Protein AF-A0A955B9B5-F1 (afdb_monomer_lite)

Structure (mmCIF, N/CA/C/O backbone):
data_AF-A0A955B9B5-F1
#
_entry.id   AF-A0A955B9B5-F1
#
loop_
_atom_site.group_PDB
_atom_site.id
_atom_site.type_symbol
_atom_site.label_atom_id
_atom_site.label_alt_id
_atom_site.label_comp_id
_atom_site.label_asym_id
_atom_site.label_entity_id
_atom_site.label_seq_id
_atom_site.pdbx_PDB_ins_code
_atom_site.Cartn_x
_atom_site.Cartn_y
_atom_site.Cartn_z
_atom_site.occupancy
_atom_site.B_iso_or_equiv
_atom_site.auth_seq_id
_atom_site.auth_comp_id
_atom_site.auth_asym_id
_atom_site.auth_atom_id
_atom_site.pdbx_PDB_model_num
ATOM 1 N N . MET A 1 1 ? 15.395 2.737 -6.090 1.00 55.09 1 MET A N 1
ATOM 2 C CA . MET A 1 1 ? 16.551 2.372 -6.943 1.00 55.09 1 MET A CA 1
ATOM 3 C C . MET A 1 1 ? 17.682 3.346 -6.637 1.00 55.09 1 MET A C 1
ATOM 5 O O . MET A 1 1 ? 17.457 4.542 -6.752 1.00 55.09 1 MET A O 1
ATOM 9 N N . ASN A 1 2 ? 18.840 2.880 -6.156 1.00 65.75 2 ASN A N 1
ATOM 10 C CA . ASN A 1 2 ? 19.932 3.778 -5.744 1.00 65.75 2 ASN A CA 1
ATOM 11 C C . ASN A 1 2 ? 20.445 4.606 -6.931 1.00 65.75 2 ASN A C 1
ATOM 13 O O . ASN A 1 2 ? 20.596 4.067 -8.027 1.00 65.75 2 ASN A O 1
ATOM 17 N N . ARG A 1 3 ? 20.770 5.885 -6.692 1.00 65.38 3 ARG A N 1
ATOM 18 C CA . ARG A 1 3 ? 21.302 6.828 -7.698 1.00 65.38 3 ARG A CA 1
ATOM 19 C C . ARG A 1 3 ? 22.470 6.240 -8.505 1.00 65.38 3 ARG A C 1
ATOM 21 O O . ARG A 1 3 ? 22.493 6.372 -9.720 1.00 65.38 3 ARG A O 1
ATOM 28 N N . ALA A 1 4 ? 23.363 5.492 -7.853 1.00 71.88 4 ALA A N 1
ATOM 29 C CA . ALA A 1 4 ? 24.478 4.799 -8.503 1.00 71.88 4 ALA A CA 1
ATOM 30 C C . ALA A 1 4 ? 24.034 3.747 -9.539 1.00 71.88 4 ALA A C 1
ATOM 32 O O . ALA A 1 4 ? 24.612 3.664 -10.616 1.00 71.88 4 ALA A O 1
ATOM 33 N N . LYS A 1 5 ? 22.966 2.985 -9.262 1.00 70.12 5 LYS A N 1
ATOM 34 C CA . LYS A 1 5 ? 22.432 1.985 -10.205 1.00 70.12 5 LYS A CA 1
ATOM 35 C C . LYS A 1 5 ? 21.825 2.653 -11.442 1.00 70.12 5 LYS A C 1
ATOM 37 O O . LYS A 1 5 ? 21.996 2.157 -12.548 1.00 70.12 5 LYS A O 1
ATOM 42 N N . ALA A 1 6 ? 21.159 3.794 -11.258 1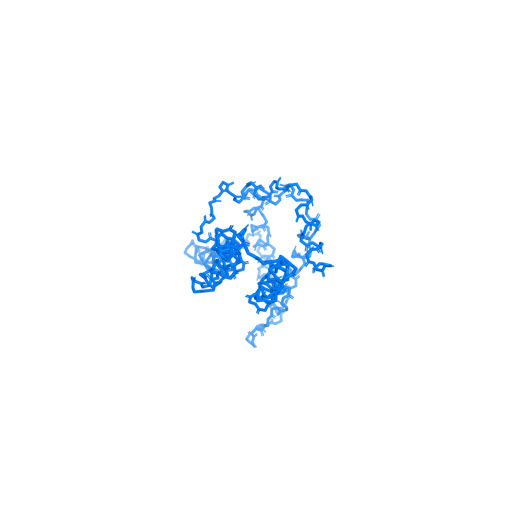.00 69.75 6 ALA A N 1
ATOM 43 C CA . ALA A 1 6 ? 20.607 4.571 -12.365 1.00 69.75 6 ALA A CA 1
ATOM 44 C C . ALA A 1 6 ? 21.713 5.146 -13.265 1.00 69.75 6 ALA A C 1
ATOM 46 O O . ALA A 1 6 ? 21.614 5.044 -14.482 1.00 69.75 6 ALA A O 1
ATOM 47 N N . VAL A 1 7 ? 22.794 5.673 -12.677 1.00 78.69 7 VAL A N 1
ATOM 48 C CA . VAL A 1 7 ? 23.957 6.174 -13.430 1.00 78.69 7 VAL A CA 1
ATOM 49 C C . VAL A 1 7 ? 24.624 5.059 -14.237 1.00 78.69 7 VAL A C 1
ATOM 51 O O . VAL A 1 7 ? 24.945 5.275 -15.401 1.00 78.69 7 VAL A O 1
ATOM 54 N N . VAL A 1 8 ? 24.773 3.857 -13.669 1.00 77.75 8 VAL A N 1
ATOM 55 C CA . VAL A 1 8 ? 25.342 2.711 -14.400 1.00 77.75 8 VAL A CA 1
ATOM 56 C C . VAL A 1 8 ? 24.464 2.304 -15.583 1.00 77.75 8 VAL A C 1
ATOM 58 O O . VAL A 1 8 ? 24.992 2.076 -16.665 1.00 77.75 8 VAL A O 1
ATOM 61 N N . LEU A 1 9 ? 23.137 2.258 -15.419 1.00 74.12 9 LEU A N 1
ATOM 62 C CA . LEU A 1 9 ? 22.229 1.940 -16.528 1.00 74.12 9 LEU A CA 1
ATOM 63 C C . LEU A 1 9 ? 22.278 3.009 -17.621 1.00 74.12 9 LEU A C 1
ATOM 65 O O . LEU A 1 9 ? 22.417 2.675 -18.792 1.00 74.12 9 LEU A O 1
ATOM 69 N N . ILE A 1 10 ? 22.222 4.288 -17.245 1.00 77.56 10 ILE A N 1
ATOM 70 C CA . ILE A 1 10 ? 22.317 5.398 -18.202 1.00 77.56 10 ILE A CA 1
ATOM 71 C C . ILE A 1 10 ? 23.650 5.337 -18.955 1.00 77.56 10 ILE A C 1
ATOM 73 O O . ILE A 1 10 ? 23.667 5.450 -20.179 1.00 77.56 10 ILE A O 1
ATOM 77 N N . GLY A 1 11 ? 24.758 5.100 -18.248 1.00 78.44 11 GLY A N 1
ATOM 78 C CA . GLY A 1 11 ? 26.076 4.905 -18.848 1.00 78.44 11 GLY A CA 1
ATOM 79 C C . GLY A 1 11 ? 26.102 3.735 -19.830 1.00 78.44 11 GLY A C 1
ATOM 80 O O . GLY A 1 11 ? 26.523 3.903 -20.966 1.00 78.44 11 GLY A O 1
ATOM 81 N N . LEU A 1 12 ? 25.584 2.572 -19.435 1.00 77.44 12 LEU A N 1
ATOM 82 C CA . LEU A 1 12 ? 25.590 1.360 -20.256 1.00 77.44 12 LEU A CA 1
ATOM 83 C C . LEU A 1 12 ? 24.725 1.483 -21.524 1.00 77.44 12 LEU A C 1
ATOM 85 O O . LEU A 1 12 ? 25.113 0.968 -22.569 1.00 77.44 12 LEU A O 1
ATOM 89 N N . PHE A 1 13 ? 23.591 2.189 -21.458 1.00 74.06 13 PHE A N 1
ATOM 90 C CA . PHE A 1 13 ? 22.732 2.442 -22.624 1.00 74.06 13 PHE A CA 1
ATOM 91 C C . PHE A 1 13 ? 23.240 3.578 -23.526 1.00 74.06 13 PHE A C 1
ATOM 93 O O . PHE A 1 13 ? 22.971 3.565 -24.726 1.00 74.06 13 PHE A O 1
ATOM 100 N N . SER A 1 14 ? 23.984 4.546 -22.982 1.00 75.69 14 SER A N 1
ATOM 101 C CA . SER A 1 14 ? 24.568 5.655 -23.757 1.00 75.69 14 SER A CA 1
ATOM 102 C C . SER A 1 14 ? 25.915 5.311 -24.396 1.00 75.69 14 SER A C 1
ATOM 104 O O . SER A 1 14 ? 26.249 5.872 -25.438 1.00 75.69 14 SER A O 1
ATOM 106 N N . LEU A 1 15 ? 26.651 4.348 -23.833 1.00 76.12 15 LEU A N 1
ATOM 107 C CA . LEU A 1 15 ? 27.917 3.825 -24.356 1.00 76.12 15 LEU A CA 1
ATOM 108 C C . LEU A 1 15 ? 27.848 3.384 -25.827 1.00 76.12 15 LEU A C 1
ATOM 110 O O . LEU A 1 15 ? 28.688 3.838 -26.604 1.00 76.12 15 LEU A O 1
ATOM 114 N N . PRO A 1 16 ? 26.862 2.572 -26.262 1.00 70.69 16 PRO A N 1
ATOM 115 C CA . PRO A 1 16 ? 26.751 2.198 -27.667 1.00 70.69 16 PRO A CA 1
ATOM 116 C C . PRO A 1 16 ? 26.412 3.397 -28.559 1.00 70.69 16 PRO A C 1
ATOM 118 O O . PRO A 1 16 ? 26.899 3.451 -29.681 1.00 70.69 16 PRO A O 1
ATOM 121 N N . LEU A 1 17 ? 25.656 4.389 -28.070 1.00 72.38 17 LEU A N 1
ATOM 122 C CA . LEU A 1 17 ? 25.356 5.614 -28.823 1.00 72.38 17 LEU A CA 1
ATOM 123 C C . LEU A 1 17 ? 26.615 6.472 -29.028 1.00 72.38 17 LEU A C 1
ATOM 125 O O . LEU A 1 17 ? 26.876 6.948 -30.130 1.00 72.38 17 LEU A O 1
ATOM 129 N N . ALA A 1 18 ? 27.418 6.631 -27.974 1.00 75.38 18 ALA A N 1
ATOM 130 C CA . ALA A 1 18 ? 28.688 7.348 -28.019 1.00 75.38 18 ALA A CA 1
ATOM 131 C C . ALA A 1 18 ? 29.715 6.623 -28.902 1.00 75.38 18 ALA A C 1
ATOM 133 O O . ALA A 1 18 ? 30.394 7.262 -29.704 1.00 75.38 18 ALA A O 1
ATOM 134 N N . ALA A 1 19 ? 29.777 5.290 -28.817 1.00 71.12 19 ALA A N 1
ATOM 135 C CA . ALA A 1 19 ? 30.604 4.466 -29.690 1.00 71.12 19 ALA A CA 1
ATOM 136 C C . ALA A 1 19 ? 30.172 4.592 -31.158 1.00 71.12 19 ALA A C 1
ATOM 138 O O . ALA A 1 19 ? 31.031 4.707 -32.023 1.00 71.12 19 ALA A O 1
ATOM 139 N N . PHE A 1 20 ? 28.867 4.649 -31.448 1.00 70.69 20 PHE A N 1
ATOM 140 C CA . PHE A 1 20 ? 28.361 4.850 -32.809 1.00 70.69 20 PHE A CA 1
ATOM 141 C C . PHE A 1 20 ? 28.632 6.261 -33.344 1.00 70.69 20 PHE A C 1
ATOM 143 O O . PHE A 1 20 ? 28.902 6.411 -34.529 1.00 70.69 20 PHE A O 1
ATOM 150 N N . LEU A 1 21 ? 28.598 7.295 -32.498 1.00 73.62 21 LEU A N 1
ATOM 151 C CA . LEU A 1 21 ? 28.936 8.668 -32.896 1.00 73.62 21 LEU A CA 1
ATOM 152 C C . LEU A 1 21 ? 30.441 8.836 -33.160 1.00 73.62 21 LEU A C 1
ATOM 154 O O . LEU A 1 21 ? 30.827 9.445 -34.158 1.00 73.62 21 LEU A O 1
ATOM 158 N N . ALA A 1 22 ? 31.289 8.258 -32.305 1.00 70.19 22 ALA A N 1
ATOM 159 C CA . ALA A 1 22 ? 32.744 8.301 -32.452 1.00 70.19 22 ALA A CA 1
ATOM 160 C C . ALA A 1 22 ? 33.237 7.417 -33.614 1.00 70.19 22 ALA A C 1
ATOM 162 O O . ALA A 1 22 ? 34.076 7.835 -34.407 1.00 70.19 22 ALA A O 1
ATOM 163 N N . ALA A 1 23 ? 32.675 6.215 -33.767 1.00 66.56 23 ALA A N 1
ATOM 164 C CA . ALA A 1 23 ? 32.962 5.346 -34.903 1.00 66.56 23 ALA A CA 1
ATOM 165 C C . ALA A 1 23 ? 32.334 5.887 -36.194 1.00 66.56 23 ALA A C 1
ATOM 167 O O . ALA A 1 23 ? 32.973 5.872 -37.232 1.00 66.56 23 ALA A O 1
ATOM 168 N N . GLY A 1 24 ? 31.122 6.438 -36.161 1.00 64.44 24 GLY A N 1
ATOM 169 C CA . GLY A 1 24 ? 30.475 7.012 -37.344 1.00 64.44 24 GLY A CA 1
ATOM 170 C C . GLY A 1 24 ? 31.271 8.164 -37.962 1.00 64.44 24 GLY A C 1
ATOM 171 O O . GLY A 1 24 ? 31.302 8.299 -39.179 1.00 64.44 24 GLY A O 1
ATOM 172 N N . THR A 1 25 ? 31.969 8.954 -37.141 1.00 63.34 25 THR A N 1
ATOM 173 C CA . THR A 1 25 ? 32.815 10.063 -37.609 1.00 63.34 25 THR A CA 1
ATOM 174 C C . THR A 1 25 ? 34.194 9.618 -38.098 1.00 63.34 25 THR A C 1
ATOM 176 O O . THR A 1 25 ? 34.702 10.198 -39.052 1.00 63.34 25 THR A O 1
ATOM 179 N N . TRP A 1 26 ? 34.791 8.581 -37.502 1.00 60.69 26 TRP A N 1
ATOM 180 C CA . TRP A 1 26 ? 36.137 8.113 -37.874 1.00 60.69 26 TRP A CA 1
ATOM 181 C C . TRP A 1 26 ? 36.123 7.010 -38.955 1.00 60.69 26 TRP A C 1
ATOM 183 O O . TRP A 1 26 ? 37.012 6.915 -39.794 1.00 60.69 26 TRP A O 1
ATOM 193 N N . MET A 1 27 ? 35.093 6.171 -38.977 1.00 55.72 27 MET A N 1
ATOM 194 C CA . MET A 1 27 ? 35.108 4.854 -39.630 1.00 55.72 27 MET A CA 1
ATOM 195 C C . MET A 1 27 ? 34.397 4.832 -40.988 1.00 55.72 27 MET A C 1
ATOM 197 O O . MET A 1 27 ? 34.592 3.895 -41.759 1.00 55.72 27 MET A O 1
ATOM 201 N N . LEU A 1 28 ? 33.649 5.895 -41.321 1.00 53.75 28 LEU A N 1
ATOM 202 C CA . LEU A 1 28 ? 33.129 6.161 -42.671 1.00 53.75 28 LEU A CA 1
ATOM 203 C C . LEU A 1 28 ? 34.248 6.368 -43.709 1.00 53.75 28 LEU A C 1
ATOM 205 O O . LEU A 1 28 ? 33.963 6.398 -44.903 1.00 53.75 28 LEU A O 1
ATOM 209 N N . TRP A 1 29 ? 35.502 6.497 -43.264 1.00 56.94 29 TRP A N 1
ATOM 210 C CA . TRP A 1 29 ? 36.629 6.782 -44.142 1.00 56.94 29 TRP A CA 1
ATOM 211 C C . TRP A 1 29 ? 37.400 5.538 -44.623 1.00 56.94 29 TRP A C 1
ATOM 213 O O . TRP A 1 29 ? 37.942 5.597 -45.720 1.00 56.94 29 TRP A O 1
ATOM 223 N N . GLU A 1 30 ? 37.452 4.405 -43.898 1.00 63.38 30 GLU A N 1
ATOM 224 C CA . GLU A 1 30 ? 38.489 3.395 -44.227 1.00 63.38 30 GLU A CA 1
ATOM 225 C C . GLU A 1 30 ? 38.137 1.899 -44.197 1.00 63.38 30 GLU A C 1
ATOM 227 O O . GLU A 1 30 ? 38.678 1.174 -45.024 1.00 63.38 30 GLU A O 1
ATOM 232 N N . ASN A 1 31 ? 37.286 1.364 -43.312 1.00 60.00 31 ASN A N 1
ATOM 233 C CA . ASN A 1 31 ? 37.231 -0.101 -43.145 1.00 60.00 31 ASN A CA 1
ATOM 234 C C . ASN A 1 31 ? 35.847 -0.618 -42.730 1.00 60.00 31 ASN A C 1
ATOM 236 O O . ASN A 1 31 ? 35.297 -0.195 -41.717 1.00 60.00 31 ASN A O 1
ATOM 240 N N . GLY A 1 32 ? 35.305 -1.581 -43.489 1.00 60.38 32 GLY A N 1
ATOM 241 C CA . GLY A 1 32 ? 33.968 -2.195 -43.371 1.00 60.38 32 GLY A CA 1
ATOM 242 C C . GLY A 1 32 ? 33.680 -3.011 -42.098 1.00 60.38 32 GLY A C 1
ATOM 243 O O . GLY A 1 32 ? 33.060 -4.067 -42.149 1.00 60.38 32 GLY A O 1
ATOM 244 N N . TRP A 1 33 ? 34.088 -2.521 -40.934 1.00 65.06 33 TRP A N 1
ATOM 245 C CA . TRP A 1 33 ? 33.886 -3.109 -39.604 1.00 65.06 33 TRP A CA 1
ATOM 246 C C . TRP A 1 33 ? 32.482 -2.860 -39.011 1.00 65.06 33 TRP A C 1
ATOM 248 O O . TRP A 1 33 ? 32.240 -3.105 -37.827 1.00 65.06 33 TRP A O 1
ATOM 258 N N . LEU A 1 34 ? 31.528 -2.425 -39.840 1.00 63.31 34 LEU A N 1
ATOM 259 C CA . LEU A 1 34 ? 30.110 -2.263 -39.490 1.00 63.31 34 LEU A CA 1
ATOM 260 C C . LEU A 1 34 ? 29.512 -3.527 -38.855 1.00 63.31 34 LEU A C 1
ATOM 262 O O . LEU A 1 34 ? 28.701 -3.427 -37.937 1.00 63.31 34 LEU A O 1
ATOM 266 N N . LEU A 1 35 ? 29.961 -4.711 -39.287 1.00 65.81 35 LEU A N 1
ATOM 267 C CA . LEU A 1 35 ? 29.519 -5.991 -38.732 1.00 65.81 35 LEU A CA 1
ATOM 268 C C . LEU A 1 35 ? 29.877 -6.159 -37.249 1.00 65.81 35 LEU A C 1
ATOM 270 O O . LEU A 1 35 ? 29.091 -6.741 -36.512 1.00 65.81 35 LEU A O 1
ATOM 274 N N . TRP A 1 36 ? 31.020 -5.644 -36.784 1.00 65.38 36 TRP A N 1
ATOM 275 C CA . TRP A 1 36 ? 31.430 -5.784 -35.381 1.00 65.38 36 TRP A CA 1
ATOM 276 C C . TRP A 1 36 ? 30.733 -4.756 -34.478 1.00 65.38 36 TRP A C 1
ATOM 278 O O . TRP A 1 36 ? 30.268 -5.099 -33.391 1.00 65.38 36 TRP A O 1
ATOM 288 N N . LEU A 1 37 ? 30.553 -3.520 -34.962 1.00 68.19 37 LEU A N 1
ATOM 289 C CA . LEU A 1 37 ? 29.754 -2.502 -34.265 1.00 68.19 37 LEU A CA 1
ATOM 290 C C . LEU A 1 37 ? 28.279 -2.898 -34.132 1.00 68.19 37 LEU A C 1
ATOM 292 O O . LEU A 1 37 ? 27.653 -2.584 -33.119 1.00 68.19 37 LEU A O 1
ATOM 296 N N . TRP A 1 38 ? 27.742 -3.632 -35.112 1.00 69.69 38 TRP A N 1
ATOM 297 C CA . TRP A 1 38 ? 26.382 -4.164 -35.049 1.00 69.69 38 TRP A CA 1
ATOM 298 C C . TRP A 1 38 ? 26.171 -5.098 -33.851 1.00 69.69 38 TRP A C 1
ATOM 300 O O . TRP A 1 38 ? 25.072 -5.135 -33.309 1.00 69.69 38 TRP A O 1
ATOM 310 N N . TRP A 1 39 ? 27.211 -5.803 -33.385 1.00 75.12 39 TRP A N 1
ATOM 311 C CA . TRP A 1 39 ? 27.139 -6.672 -32.203 1.00 75.12 39 TRP A CA 1
ATOM 312 C C . TRP A 1 39 ? 27.274 -5.927 -30.870 1.00 75.12 39 TRP A C 1
ATOM 314 O O . TRP A 1 39 ? 26.782 -6.414 -29.852 1.00 75.12 39 TRP A O 1
ATOM 324 N N . LEU A 1 40 ? 27.871 -4.732 -30.853 1.00 76.50 40 LEU A N 1
ATOM 325 C CA . LEU A 1 40 ? 28.039 -3.947 -29.626 1.00 76.50 40 LEU A CA 1
ATOM 326 C C . LEU A 1 40 ? 26.690 -3.462 -29.072 1.00 76.50 40 LEU A C 1
ATOM 328 O O . LEU A 1 40 ? 26.477 -3.449 -27.860 1.00 76.50 40 LEU A O 1
ATOM 332 N N . TYR A 1 41 ? 25.755 -3.119 -29.961 1.00 73.06 41 TYR A N 1
ATOM 333 C CA . TYR A 1 41 ? 24.412 -2.679 -29.587 1.00 73.06 41 TYR A CA 1
ATOM 334 C C . TYR A 1 41 ? 23.599 -3.765 -28.848 1.00 73.06 41 TYR A C 1
ATOM 336 O O . TYR A 1 41 ? 23.207 -3.513 -27.705 1.00 73.06 41 TYR A O 1
ATOM 344 N N . PRO A 1 42 ? 23.380 -4.977 -29.407 1.00 78.75 42 PRO A N 1
ATOM 345 C CA . PRO A 1 42 ? 22.695 -6.057 -28.705 1.00 78.75 42 PRO A CA 1
ATOM 346 C C . PRO A 1 42 ? 23.493 -6.562 -27.501 1.00 78.75 42 PRO A C 1
ATOM 348 O O . PRO A 1 42 ? 22.878 -6.975 -26.524 1.00 78.75 42 PRO A O 1
ATOM 351 N N . ALA A 1 43 ? 24.830 -6.484 -27.507 1.00 81.38 43 ALA A N 1
ATOM 352 C CA . ALA A 1 43 ? 25.634 -6.829 -26.336 1.00 81.38 43 ALA A CA 1
ATOM 353 C C . ALA A 1 43 ? 25.366 -5.872 -25.162 1.00 81.38 43 ALA A C 1
ATOM 355 O O . ALA A 1 43 ? 25.049 -6.333 -24.068 1.00 81.38 43 ALA A O 1
ATOM 356 N N . CYS A 1 44 ? 25.417 -4.552 -25.376 1.00 77.88 44 CYS A N 1
ATOM 357 C CA . CYS A 1 44 ? 25.101 -3.562 -24.340 1.00 77.88 44 CYS A CA 1
ATOM 358 C C . CYS A 1 44 ? 23.641 -3.653 -23.880 1.00 77.88 44 CYS A C 1
ATOM 360 O O . CYS A 1 44 ? 23.372 -3.574 -22.680 1.00 77.88 44 CYS A O 1
ATOM 362 N N . TRP A 1 45 ? 22.705 -3.868 -24.808 1.00 77.12 45 TRP A N 1
ATOM 363 C CA . TRP A 1 45 ? 21.294 -4.077 -24.482 1.00 77.12 45 TRP A CA 1
ATOM 364 C C . TRP A 1 45 ? 21.063 -5.351 -23.671 1.00 77.12 45 TRP A C 1
ATOM 366 O O . TRP A 1 45 ? 20.374 -5.304 -22.656 1.00 77.12 45 TRP A O 1
ATOM 376 N N . GLY A 1 46 ? 21.668 -6.469 -24.071 1.00 82.31 46 GLY A N 1
ATOM 377 C CA . GLY A 1 46 ? 21.580 -7.741 -23.358 1.00 82.31 46 GLY A CA 1
ATOM 378 C C . GLY A 1 46 ? 22.180 -7.648 -21.959 1.00 82.31 46 GLY A C 1
ATOM 379 O O . GLY A 1 46 ? 21.570 -8.094 -20.990 1.00 82.31 46 GLY A O 1
ATOM 380 N N . LEU A 1 47 ? 23.331 -6.986 -21.819 1.00 81.19 47 LEU A N 1
ATOM 381 C CA . LEU A 1 47 ? 23.970 -6.765 -20.522 1.00 81.19 47 LEU A CA 1
ATOM 382 C C . LEU A 1 47 ? 23.123 -5.847 -19.628 1.00 81.19 47 LEU A C 1
ATOM 384 O O . LEU A 1 47 ? 22.961 -6.125 -18.442 1.00 81.19 47 LEU A O 1
ATOM 388 N N . GLY A 1 48 ? 22.523 -4.798 -20.202 1.00 77.94 48 GLY A N 1
ATOM 389 C CA . GLY A 1 48 ? 21.572 -3.924 -19.516 1.00 77.94 48 GLY A CA 1
ATOM 390 C C . GLY A 1 48 ? 20.313 -4.664 -19.073 1.00 77.94 48 GLY A C 1
ATOM 391 O O . GLY A 1 48 ? 19.887 -4.507 -17.931 1.00 77.94 48 GLY A O 1
ATOM 392 N N . TYR A 1 49 ? 19.764 -5.526 -19.927 1.00 75.88 49 TYR A N 1
ATOM 393 C CA . TYR A 1 49 ? 18.617 -6.370 -19.609 1.00 75.88 49 TYR A CA 1
ATOM 394 C C . TYR A 1 49 ? 18.929 -7.332 -18.458 1.00 75.88 49 TYR A C 1
ATOM 396 O O . TYR A 1 49 ? 18.180 -7.385 -17.483 1.00 75.88 49 TYR A O 1
ATOM 404 N N . VAL A 1 50 ? 20.073 -8.025 -18.503 1.00 79.38 50 VAL A N 1
ATOM 405 C CA . VAL A 1 50 ? 20.521 -8.913 -17.418 1.00 79.38 50 VAL A CA 1
ATOM 406 C C . VAL A 1 50 ? 20.728 -8.129 -16.123 1.00 79.38 50 VAL A C 1
ATOM 408 O O . VAL A 1 50 ? 20.248 -8.558 -15.076 1.00 79.38 50 VAL A O 1
ATOM 411 N N . LEU A 1 51 ? 21.368 -6.956 -16.171 1.00 76.00 51 LEU A N 1
ATOM 412 C CA . LEU A 1 51 ? 21.530 -6.099 -14.994 1.00 76.00 51 LEU A CA 1
ATOM 413 C C . LEU A 1 51 ? 20.185 -5.650 -14.421 1.00 76.00 51 LEU A C 1
ATOM 415 O O . LEU A 1 51 ? 20.003 -5.693 -13.209 1.00 76.00 51 LEU A O 1
ATOM 419 N N . ILE A 1 52 ? 19.237 -5.239 -15.266 1.00 72.19 52 ILE A N 1
ATOM 420 C CA . ILE A 1 52 ? 17.885 -4.869 -14.837 1.00 72.19 52 ILE A CA 1
ATOM 421 C C . ILE A 1 52 ? 17.201 -6.074 -14.201 1.00 72.19 52 ILE A C 1
ATOM 423 O O . ILE A 1 52 ? 16.648 -5.937 -13.120 1.00 72.19 52 ILE A O 1
ATOM 427 N N . ARG A 1 53 ? 17.283 -7.263 -14.800 1.00 70.88 53 ARG A N 1
ATOM 428 C CA . ARG A 1 53 ? 16.709 -8.497 -14.246 1.00 70.88 53 ARG A CA 1
ATOM 429 C C . ARG A 1 53 ? 17.327 -8.862 -12.893 1.00 70.88 53 ARG A C 1
ATOM 431 O O . ARG A 1 53 ? 16.627 -9.358 -12.015 1.00 70.88 53 ARG A O 1
ATOM 438 N N . TRP A 1 54 ? 18.623 -8.606 -12.721 1.00 73.25 54 TRP A N 1
ATOM 439 C CA . TRP A 1 54 ? 19.375 -8.944 -11.512 1.00 73.25 54 TRP A CA 1
ATOM 440 C C . TRP A 1 54 ? 19.247 -7.887 -10.406 1.00 73.25 54 TRP A C 1
ATOM 442 O O . TRP A 1 54 ? 19.360 -8.201 -9.222 1.00 73.25 54 TRP A O 1
ATOM 452 N N . TRP A 1 55 ? 19.004 -6.629 -10.781 1.00 66.75 55 TRP A N 1
ATOM 453 C CA . TRP A 1 55 ? 18.817 -5.497 -9.869 1.00 66.75 55 TRP A CA 1
ATOM 454 C C . TRP A 1 55 ? 17.372 -5.119 -9.627 1.00 66.75 55 TRP A C 1
ATOM 456 O O . TRP A 1 55 ? 17.115 -4.351 -8.693 1.00 66.75 55 TRP A O 1
ATOM 466 N N . GLN A 1 56 ? 16.447 -5.629 -10.437 1.00 59.34 56 GLN A N 1
ATOM 467 C CA . GLN A 1 56 ? 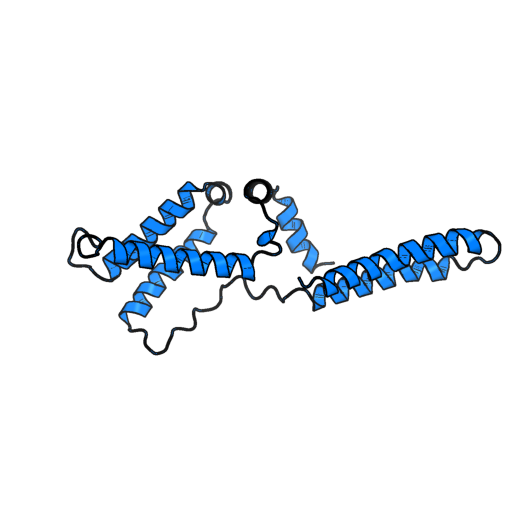15.057 -5.682 -10.056 1.00 59.34 56 GLN A CA 1
ATOM 468 C C . GLN A 1 56 ? 15.065 -6.359 -8.692 1.00 59.34 56 GLN A C 1
ATOM 470 O O . GLN A 1 56 ? 15.547 -7.495 -8.586 1.00 59.34 56 GLN A O 1
ATOM 475 N N . PRO A 1 57 ? 14.596 -5.683 -7.625 1.00 52.81 57 PRO A N 1
ATOM 476 C CA . PRO A 1 57 ? 14.183 -6.451 -6.474 1.00 52.81 57 PRO A CA 1
ATOM 477 C C . PRO A 1 57 ? 13.283 -7.517 -7.079 1.00 52.81 57 PRO A C 1
ATOM 479 O O . PRO A 1 57 ? 12.372 -7.162 -7.839 1.00 52.81 57 PRO A O 1
ATOM 482 N N . ARG A 1 58 ? 13.599 -8.807 -6.849 1.00 48.03 58 ARG A N 1
ATOM 483 C CA . ARG A 1 58 ? 12.616 -9.873 -7.067 1.00 48.03 58 ARG A CA 1
ATOM 484 C C . ARG A 1 58 ? 11.332 -9.237 -6.598 1.00 48.03 58 ARG A C 1
ATOM 486 O O . ARG A 1 58 ? 11.345 -8.715 -5.481 1.00 48.03 58 ARG A O 1
ATOM 493 N N . ALA A 1 59 ? 10.344 -9.112 -7.481 1.00 46.53 59 ALA A N 1
ATOM 494 C CA . ALA A 1 59 ? 9.030 -8.665 -7.085 1.00 46.53 59 ALA A CA 1
ATOM 495 C C . ALA A 1 59 ? 8.603 -9.718 -6.070 1.00 46.53 59 ALA A C 1
ATOM 497 O O . ALA A 1 59 ? 8.086 -10.770 -6.424 1.00 46.53 59 ALA A O 1
ATOM 498 N N . THR A 1 60 ? 9.039 -9.522 -4.830 1.00 42.91 60 THR A N 1
ATOM 499 C CA . THR A 1 60 ? 8.746 -10.324 -3.674 1.00 42.91 60 THR A CA 1
ATOM 500 C C . THR A 1 60 ? 7.287 -10.050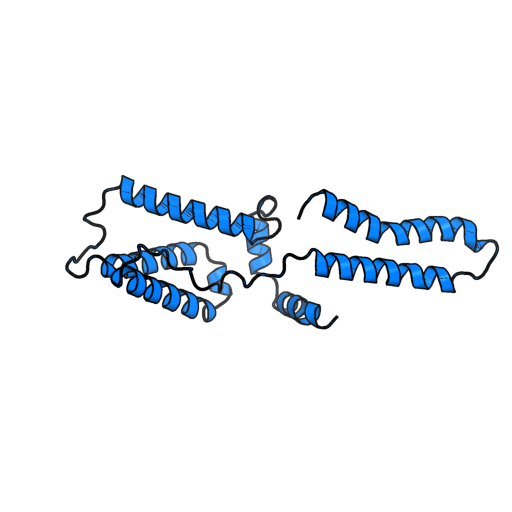 -3.569 1.00 42.91 60 THR A C 1
ATOM 502 O O . THR A 1 60 ? 6.930 -8.934 -3.187 1.00 42.91 60 THR A O 1
ATOM 505 N N . GLU A 1 61 ? 6.528 -10.989 -4.136 1.00 45.62 61 GLU A N 1
ATOM 506 C CA . GLU A 1 61 ? 5.130 -11.269 -3.885 1.00 45.62 61 GLU A CA 1
ATOM 507 C C . GLU A 1 61 ? 4.523 -10.097 -3.142 1.00 45.62 61 GLU A C 1
ATOM 509 O O . GLU A 1 61 ? 4.661 -10.047 -1.921 1.00 45.62 61 GLU A O 1
ATOM 514 N N . VAL A 1 62 ? 4.009 -9.103 -3.882 1.00 47.75 62 VAL A N 1
ATOM 515 C CA . VAL A 1 62 ? 3.326 -7.926 -3.323 1.00 47.75 62 VAL A CA 1
ATOM 516 C C . VAL A 1 62 ? 2.495 -8.421 -2.153 1.00 47.75 62 VAL A C 1
ATOM 518 O O . VAL A 1 62 ? 1.520 -9.118 -2.395 1.00 47.75 62 VAL A O 1
ATOM 521 N N . ALA A 1 63 ? 2.986 -8.170 -0.936 1.00 48.97 63 ALA A N 1
ATOM 522 C CA . ALA A 1 63 ? 2.773 -8.977 0.263 1.00 48.97 63 ALA A CA 1
ATOM 523 C C . ALA A 1 63 ? 1.533 -9.901 0.239 1.00 48.97 63 ALA A C 1
ATOM 525 O O . ALA A 1 63 ? 0.541 -9.639 0.905 1.00 48.97 63 ALA A O 1
ATOM 526 N N . THR A 1 64 ? 1.616 -11.031 -0.468 1.00 48.28 64 THR A N 1
ATOM 527 C CA . THR A 1 64 ? 0.847 -12.245 -0.139 1.00 48.28 64 THR A CA 1
ATOM 528 C C . THR A 1 64 ? 1.582 -13.055 0.923 1.00 48.28 64 THR A C 1
ATOM 530 O O . THR A 1 64 ? 1.246 -14.207 1.179 1.00 48.28 64 THR A O 1
ATOM 533 N N . GLY A 1 65 ? 2.610 -12.459 1.538 1.00 49.00 65 GLY A N 1
ATOM 534 C CA . GLY A 1 65 ? 3.321 -13.034 2.657 1.00 49.00 65 GLY A CA 1
ATOM 535 C C . GLY A 1 65 ? 2.333 -13.265 3.783 1.00 49.00 65 GLY A C 1
ATOM 536 O O . GLY A 1 65 ? 1.847 -12.310 4.383 1.00 49.00 65 GLY A O 1
ATOM 537 N N . THR A 1 66 ? 2.057 -14.540 4.046 1.00 53.75 66 THR A N 1
ATOM 538 C CA . THR A 1 66 ? 1.523 -15.040 5.311 1.00 53.75 66 THR A CA 1
ATOM 539 C C . THR A 1 66 ? 2.056 -14.156 6.431 1.00 53.75 66 THR A C 1
ATOM 541 O O . THR A 1 66 ? 3.273 -14.140 6.660 1.00 53.75 66 THR A O 1
ATOM 544 N N . VAL A 1 67 ? 1.181 -13.362 7.056 1.00 61.53 67 VAL A N 1
ATOM 545 C CA . VAL A 1 67 ? 1.558 -12.514 8.188 1.00 61.53 67 VAL A CA 1
ATOM 546 C C . VAL A 1 67 ? 2.253 -13.442 9.172 1.00 61.53 67 VAL A C 1
ATOM 548 O O . VAL A 1 67 ? 1.639 -14.391 9.654 1.00 61.53 67 VAL A O 1
ATOM 551 N N . LYS A 1 68 ? 3.559 -13.257 9.400 1.00 65.19 68 LYS A N 1
ATOM 552 C CA . LYS A 1 68 ? 4.270 -14.052 10.403 1.00 65.19 68 LYS A CA 1
ATOM 553 C C . LYS A 1 68 ? 3.686 -13.646 11.745 1.00 65.19 68 LYS A C 1
ATOM 555 O O . LYS A 1 68 ? 4.057 -12.602 12.274 1.00 65.19 68 LYS A O 1
ATOM 560 N N . LEU A 1 69 ? 2.726 -14.435 12.226 1.00 69.00 69 LEU A N 1
ATOM 561 C CA . LEU A 1 69 ? 2.011 -14.139 13.454 1.00 69.00 69 LEU A CA 1
ATOM 562 C C . LEU A 1 69 ? 3.027 -14.031 14.596 1.00 69.00 69 LEU A C 1
ATOM 564 O O . LEU A 1 69 ? 3.775 -14.984 14.838 1.00 69.00 69 LEU A O 1
ATOM 568 N N . PRO A 1 70 ? 3.085 -12.885 15.288 1.00 78.62 70 PRO A N 1
ATOM 569 C CA . PRO A 1 70 ? 3.890 -12.762 16.486 1.00 78.62 70 PRO A CA 1
ATOM 570 C C . PRO A 1 70 ? 3.464 -13.801 17.529 1.00 78.62 70 PRO A C 1
ATOM 572 O O . PRO A 1 70 ? 2.281 -14.097 17.681 1.00 78.62 70 PRO A O 1
ATOM 575 N N . MET A 1 71 ? 4.426 -14.335 18.284 1.00 75.12 71 MET A N 1
ATOM 576 C CA . MET A 1 71 ? 4.185 -15.421 19.248 1.00 75.12 71 MET A CA 1
ATOM 577 C C . MET A 1 71 ? 3.175 -15.051 20.355 1.00 75.12 71 MET A C 1
ATOM 579 O O . MET A 1 71 ? 2.572 -15.936 20.950 1.00 75.12 71 MET A O 1
ATOM 583 N N . TYR A 1 72 ? 2.967 -13.757 20.611 1.00 84.88 72 TYR A N 1
ATOM 584 C CA . TYR A 1 72 ? 2.045 -13.251 21.631 1.00 84.88 72 TYR A CA 1
ATOM 585 C C . TYR A 1 72 ? 0.575 -13.167 21.178 1.00 84.88 72 TYR A C 1
ATOM 587 O O . TYR A 1 72 ? -0.275 -12.794 21.982 1.00 84.88 72 TYR A O 1
ATOM 595 N N . TRP A 1 73 ? 0.256 -13.473 19.915 1.00 86.69 73 TRP A N 1
ATOM 596 C CA . TRP A 1 73 ? -1.124 -13.416 19.424 1.00 86.69 73 TRP A CA 1
ATOM 597 C C . TRP A 1 73 ? -1.973 -14.547 19.998 1.00 86.69 73 TRP A C 1
ATOM 599 O O . TRP A 1 73 ? -1.624 -15.728 19.925 1.00 86.69 73 TRP A O 1
ATOM 609 N N . THR A 1 74 ? -3.127 -14.170 20.533 1.00 89.81 74 THR A N 1
ATOM 610 C CA . THR A 1 74 ? -4.126 -15.090 21.068 1.00 89.81 74 THR A CA 1
ATOM 611 C C . THR A 1 74 ? -4.941 -15.737 19.947 1.00 89.81 74 THR A C 1
ATOM 613 O O . THR A 1 74 ? -4.931 -15.296 18.796 1.00 89.81 74 THR A O 1
ATOM 616 N N . GLU A 1 75 ? -5.718 -16.771 20.278 1.00 89.12 75 GLU A N 1
ATOM 617 C CA . GLU A 1 75 ? -6.644 -17.392 19.318 1.00 89.12 75 GLU A CA 1
ATOM 618 C C . GLU A 1 75 ? -7.688 -16.392 18.791 1.00 89.12 75 GLU A C 1
ATOM 620 O O . GLU A 1 75 ? -8.096 -16.444 17.632 1.00 89.12 75 GLU A O 1
ATOM 625 N N . ARG A 1 76 ? -8.063 -15.410 19.617 1.00 88.50 76 ARG A N 1
ATOM 626 C CA . ARG A 1 76 ? -8.973 -14.335 19.218 1.00 88.50 76 ARG A CA 1
ATOM 627 C C . ARG A 1 76 ? -8.378 -13.447 18.122 1.00 88.50 76 ARG A C 1
ATOM 629 O O . ARG A 1 76 ? -9.104 -13.045 17.211 1.00 88.50 76 ARG A O 1
ATOM 636 N N . ASP A 1 77 ? -7.073 -13.193 18.193 1.00 89.69 77 ASP A N 1
ATOM 637 C CA . ASP A 1 77 ? -6.333 -12.397 17.207 1.00 89.69 77 ASP A CA 1
ATOM 638 C C . ASP A 1 77 ? -6.176 -13.157 15.887 1.00 89.69 77 ASP A C 1
ATOM 640 O O . ASP A 1 77 ? -6.286 -12.568 14.814 1.00 89.69 77 ASP A O 1
ATOM 644 N N . ARG A 1 78 ? -6.025 -14.489 15.940 1.00 88.62 78 ARG A N 1
ATOM 645 C CA . ARG A 1 78 ? -6.050 -15.340 14.736 1.00 88.62 78 ARG A CA 1
ATOM 646 C C . ARG A 1 78 ? -7.392 -15.278 14.017 1.00 88.62 78 ARG A C 1
ATOM 648 O O . ARG A 1 78 ? -7.437 -15.194 12.794 1.00 88.62 78 ARG A O 1
ATOM 655 N N . GLN A 1 79 ? -8.490 -15.274 14.766 1.00 90.38 79 GLN A N 1
ATOM 656 C CA . GLN A 1 79 ? -9.824 -15.130 14.183 1.00 90.38 79 GLN A CA 1
ATOM 657 C C . GLN A 1 79 ? -10.031 -13.733 13.583 1.00 90.38 79 GLN A C 1
ATOM 659 O O . GLN A 1 79 ? -10.614 -13.611 12.508 1.00 90.38 79 GLN A O 1
ATOM 664 N N . ALA A 1 80 ? -9.505 -12.682 14.221 1.00 90.81 80 ALA A N 1
ATOM 665 C CA . ALA A 1 80 ? -9.516 -11.338 13.648 1.00 90.81 80 ALA A CA 1
ATOM 666 C C . ALA A 1 80 ? -8.680 -11.259 12.356 1.00 90.81 80 ALA A C 1
ATOM 668 O O . ALA A 1 80 ? -9.107 -10.638 11.383 1.00 90.81 80 ALA A O 1
ATOM 669 N N . LEU A 1 81 ? -7.536 -11.951 12.301 1.00 89.50 81 LEU A N 1
ATOM 670 C CA . LEU A 1 81 ? -6.728 -12.068 11.087 1.00 89.50 81 LEU A CA 1
ATOM 671 C C . LEU A 1 81 ? -7.503 -12.733 9.946 1.00 89.50 81 LEU A C 1
ATOM 673 O O . LEU A 1 81 ? -7.448 -12.251 8.818 1.00 89.50 81 LEU A O 1
ATOM 677 N N . ALA A 1 82 ? -8.285 -13.776 10.234 1.00 89.69 82 ALA A N 1
ATOM 678 C CA . ALA A 1 82 ? -9.115 -14.431 9.225 1.00 89.69 82 ALA A CA 1
ATOM 679 C C . ALA A 1 82 ? -10.144 -13.471 8.592 1.00 89.69 82 ALA A C 1
ATOM 681 O O . ALA A 1 82 ? -10.423 -13.570 7.396 1.00 89.69 82 ALA A O 1
ATOM 682 N N . ILE A 1 83 ? -10.668 -12.499 9.354 1.00 91.38 83 ILE A N 1
ATOM 683 C CA . ILE A 1 83 ? -11.548 -11.439 8.826 1.00 91.38 83 ILE A CA 1
ATOM 684 C C . ILE A 1 83 ? -10.783 -10.556 7.828 1.00 91.38 83 ILE A C 1
ATOM 686 O O . ILE A 1 83 ? -11.302 -10.243 6.755 1.00 91.38 83 ILE A O 1
ATOM 690 N N . ILE A 1 84 ? -9.545 -10.178 8.159 1.00 89.94 84 ILE A N 1
ATOM 691 C CA . ILE A 1 84 ? -8.682 -9.367 7.287 1.00 89.94 84 ILE A CA 1
ATOM 692 C C . ILE A 1 84 ? -8.357 -10.133 6.002 1.00 89.94 84 ILE A C 1
ATOM 694 O O . ILE A 1 84 ? -8.505 -9.591 4.908 1.00 89.94 84 ILE A O 1
ATOM 698 N N . GLU A 1 85 ? -7.962 -11.402 6.112 1.00 87.69 85 GLU A N 1
ATOM 699 C CA . GLU A 1 85 ? -7.656 -12.251 4.957 1.00 87.69 85 GLU A CA 1
ATOM 700 C C . GLU A 1 85 ? -8.873 -12.448 4.045 1.00 87.69 85 GLU A C 1
ATOM 702 O O . GLU A 1 85 ? -8.733 -12.470 2.819 1.00 87.69 85 GLU A O 1
ATOM 707 N N . ALA A 1 86 ? -10.074 -12.568 4.617 1.00 88.50 86 ALA A N 1
ATOM 708 C CA . ALA A 1 86 ? -11.308 -12.659 3.846 1.00 88.50 86 ALA A CA 1
ATOM 709 C C . ALA A 1 86 ? -11.567 -11.377 3.033 1.00 88.50 86 ALA A C 1
ATOM 711 O O . ALA A 1 86 ? -11.868 -11.463 1.840 1.00 88.50 86 ALA A O 1
ATOM 712 N N . GLU A 1 87 ? -11.383 -10.192 3.627 1.00 87.25 87 GLU A N 1
ATOM 713 C CA . GLU A 1 87 ? -11.503 -8.927 2.887 1.00 87.25 87 GLU A CA 1
ATOM 714 C C . GLU A 1 87 ? -10.408 -8.767 1.827 1.00 87.25 87 GLU A C 1
ATOM 716 O O . GLU A 1 87 ? -10.698 -8.358 0.705 1.00 87.25 87 GLU A O 1
ATOM 721 N N . GLN A 1 88 ? -9.165 -9.160 2.118 1.00 84.12 88 GLN A N 1
ATOM 722 C CA . GLN A 1 88 ? -8.083 -9.134 1.127 1.00 84.12 88 GLN A CA 1
ATOM 723 C C . GLN A 1 88 ? -8.399 -9.992 -0.105 1.00 84.12 88 GLN A C 1
ATOM 725 O O . GLN A 1 88 ? -8.092 -9.598 -1.232 1.00 84.12 88 GLN A O 1
ATOM 730 N N . ARG A 1 89 ? -9.028 -11.161 0.081 1.00 83.75 89 ARG A N 1
ATOM 731 C CA . ARG A 1 89 ? -9.477 -12.002 -1.041 1.00 83.75 89 ARG A CA 1
ATOM 732 C C . ARG A 1 89 ? -10.566 -11.308 -1.850 1.00 83.75 89 ARG A C 1
ATOM 734 O O . ARG A 1 89 ? -10.478 -11.302 -3.074 1.00 83.75 89 ARG A O 1
ATOM 741 N N . ARG A 1 90 ? -11.522 -10.664 -1.179 1.00 83.00 90 ARG A N 1
ATOM 742 C CA . ARG A 1 90 ? -12.620 -9.928 -1.817 1.00 83.00 90 ARG A CA 1
ATOM 743 C C . ARG A 1 90 ? -12.129 -8.751 -2.661 1.00 83.00 90 ARG A C 1
ATOM 745 O O . ARG A 1 90 ? -12.702 -8.488 -3.712 1.00 83.00 90 ARG A O 1
ATOM 752 N N . VAL A 1 91 ? -11.032 -8.092 -2.272 1.00 78.56 91 VAL A N 1
ATOM 753 C CA . VAL A 1 91 ? -10.425 -6.999 -3.061 1.00 78.56 91 VAL A CA 1
ATOM 754 C C . VAL A 1 91 ? -10.010 -7.447 -4.468 1.00 78.56 91 VAL A C 1
ATOM 756 O O . VAL A 1 91 ? -10.066 -6.643 -5.396 1.00 78.56 91 VAL A O 1
ATOM 759 N N . LYS A 1 92 ? -9.667 -8.728 -4.674 1.00 72.81 92 LYS A N 1
ATOM 760 C CA . LYS A 1 92 ? -9.312 -9.258 -6.006 1.00 72.81 92 LYS A CA 1
ATOM 761 C C . LYS A 1 92 ? -10.479 -9.246 -6.997 1.00 72.81 92 LYS A C 1
ATOM 763 O O . LYS A 1 92 ? -10.242 -9.263 -8.200 1.00 72.81 92 LYS A O 1
ATOM 768 N N . GLU A 1 93 ? -11.710 -9.220 -6.497 1.00 77.56 93 GLU A N 1
ATOM 769 C CA . GLU A 1 93 ? -12.943 -9.228 -7.292 1.00 77.56 93 GLU A CA 1
ATOM 770 C C . GLU A 1 93 ? -13.485 -7.811 -7.543 1.00 77.56 93 GLU A C 1
ATOM 772 O O . GLU A 1 93 ? -14.458 -7.631 -8.275 1.00 77.56 93 GLU A O 1
ATOM 777 N N . ILE A 1 94 ? -12.866 -6.788 -6.945 1.00 77.31 94 ILE A N 1
ATOM 778 C CA . ILE A 1 94 ? -13.311 -5.401 -7.070 1.00 77.31 94 ILE A CA 1
ATOM 779 C C . ILE A 1 94 ? -12.913 -4.859 -8.441 1.00 77.31 94 ILE A C 1
ATOM 781 O O . ILE A 1 94 ? -11.767 -4.974 -8.880 1.00 77.31 94 ILE A O 1
ATOM 785 N N . ALA A 1 95 ? -13.882 -4.244 -9.115 1.00 73.06 95 ALA A N 1
ATOM 786 C CA . ALA A 1 95 ? -13.671 -3.632 -10.412 1.00 73.06 95 ALA A CA 1
ATOM 787 C C . ALA A 1 95 ? -12.638 -2.488 -10.322 1.00 73.06 95 ALA A C 1
ATOM 789 O O . ALA A 1 95 ? -12.574 -1.734 -9.347 1.00 73.06 95 ALA A O 1
ATOM 790 N N . ALA A 1 96 ? -11.773 -2.398 -11.335 1.00 70.25 96 ALA A N 1
ATOM 791 C CA . ALA A 1 96 ? -10.610 -1.509 -11.315 1.00 70.25 96 ALA A CA 1
ATOM 792 C C . ALA A 1 96 ? -10.982 -0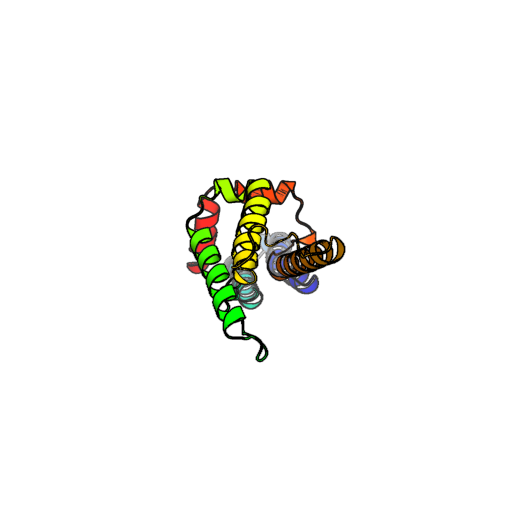.017 -11.252 1.00 70.25 96 ALA A C 1
ATOM 794 O O . ALA A 1 96 ? -10.198 0.780 -10.750 1.00 70.25 96 ALA A O 1
ATOM 795 N N . ASP A 1 97 ? -12.173 0.343 -11.725 1.00 72.06 97 ASP A N 1
ATOM 796 C CA . ASP A 1 97 ? -12.771 1.678 -11.649 1.00 72.06 97 ASP A CA 1
ATOM 797 C C . ASP A 1 97 ? -13.000 2.134 -10.198 1.00 72.06 97 ASP A C 1
ATOM 799 O O . ASP A 1 97 ? -12.666 3.264 -9.841 1.00 72.06 97 ASP A O 1
ATOM 803 N N . ARG A 1 98 ? -13.468 1.234 -9.326 1.00 75.62 98 ARG A N 1
ATOM 804 C CA . ARG A 1 98 ? -13.686 1.520 -7.899 1.00 75.62 98 ARG A CA 1
ATOM 805 C C . ARG A 1 98 ? -12.395 1.796 -7.142 1.00 75.62 98 ARG A C 1
ATOM 807 O O . ARG A 1 98 ? -12.382 2.621 -6.234 1.00 75.62 98 ARG A O 1
ATOM 814 N N . LEU A 1 99 ? -11.293 1.166 -7.547 1.00 73.56 99 LEU A N 1
ATOM 815 C CA . LEU A 1 99 ? -9.974 1.378 -6.940 1.00 73.56 99 LEU A CA 1
ATOM 816 C C . LEU A 1 99 ? -9.408 2.783 -7.221 1.00 73.56 99 LEU A C 1
ATOM 818 O O . LEU A 1 99 ? -8.413 3.183 -6.620 1.00 73.56 99 LEU A O 1
ATOM 822 N N . ILE A 1 100 ? -10.021 3.557 -8.116 1.00 75.06 100 ILE A N 1
ATOM 823 C CA . ILE A 1 100 ? -9.600 4.930 -8.431 1.00 75.06 100 ILE A CA 1
ATOM 824 C C . ILE A 1 100 ? -10.289 5.944 -7.509 1.00 75.06 100 ILE A C 1
ATOM 826 O O . ILE A 1 100 ? -9.800 7.063 -7.330 1.00 75.06 100 ILE A O 1
ATOM 830 N N . GLU A 1 101 ? -11.410 5.565 -6.895 1.00 79.69 101 GLU A N 1
ATOM 831 C CA . GLU A 1 101 ? -12.223 6.441 -6.058 1.00 79.69 101 GLU A CA 1
ATOM 832 C C . GLU A 1 101 ? -11.601 6.587 -4.656 1.00 79.69 101 GLU A C 1
ATOM 834 O O . GLU A 1 101 ? -11.549 5.620 -3.900 1.00 79.69 101 GLU A O 1
ATOM 839 N N . PRO A 1 102 ? -11.187 7.791 -4.211 1.00 79.19 102 PRO A N 1
ATOM 840 C CA . PRO A 1 102 ? -10.609 7.958 -2.872 1.00 79.19 102 PRO A CA 1
ATOM 841 C C . PRO A 1 102 ? -11.571 7.571 -1.740 1.00 79.19 102 PRO A C 1
ATOM 843 O O . PRO A 1 102 ? -11.154 7.075 -0.697 1.00 79.19 102 PRO A O 1
ATOM 846 N N . ARG A 1 103 ? -12.877 7.781 -1.956 1.00 84.62 103 ARG A N 1
ATOM 847 C CA . ARG A 1 103 ? -13.931 7.460 -0.981 1.00 84.62 103 ARG A CA 1
ATOM 848 C C . ARG A 1 103 ? -14.024 5.964 -0.698 1.00 84.62 103 ARG A C 1
ATOM 850 O O . ARG A 1 103 ? -14.268 5.593 0.445 1.00 84.62 103 ARG A O 1
ATOM 857 N N . PHE A 1 104 ? -13.776 5.134 -1.711 1.00 86.12 104 PHE A N 1
ATOM 858 C CA . PHE A 1 104 ? -13.802 3.682 -1.579 1.00 86.12 104 PHE A CA 1
ATOM 859 C C . PHE A 1 104 ? -12.830 3.200 -0.491 1.00 86.12 104 PHE A C 1
ATOM 861 O O . PHE A 1 104 ? -13.201 2.372 0.335 1.00 86.12 104 PHE A O 1
ATOM 868 N N . TYR A 1 105 ? -11.626 3.774 -0.419 1.00 84.31 105 TYR A N 1
ATOM 869 C CA . TYR A 1 105 ? -10.626 3.392 0.584 1.00 84.31 105 TYR A CA 1
ATOM 870 C C . TYR A 1 105 ? -11.056 3.726 2.014 1.00 84.31 105 TYR A C 1
ATOM 872 O O . TYR A 1 105 ? -10.882 2.906 2.912 1.00 84.31 105 TYR A O 1
ATOM 880 N N . LEU A 1 106 ? -11.646 4.907 2.228 1.00 88.31 106 LEU A N 1
ATOM 881 C CA . LEU A 1 106 ? -12.144 5.309 3.547 1.00 88.31 106 LEU A CA 1
ATOM 882 C C . LEU A 1 106 ? -13.309 4.426 3.995 1.00 88.31 106 LEU A C 1
ATOM 884 O O . LEU A 1 106 ? -13.379 4.021 5.153 1.00 88.31 106 LEU A O 1
ATOM 888 N N . GLU A 1 107 ? -14.213 4.101 3.075 1.00 90.94 107 GLU A N 1
ATOM 889 C CA . GLU A 1 107 ? -15.345 3.233 3.370 1.00 90.94 107 GLU A CA 1
ATOM 890 C C . GLU A 1 107 ? -14.899 1.794 3.653 1.00 90.94 107 GLU A C 1
ATOM 892 O O . GLU A 1 107 ? -15.327 1.210 4.647 1.00 90.94 107 GLU A O 1
ATOM 897 N N . ALA A 1 108 ? -13.980 1.248 2.853 1.00 89.38 108 ALA A N 1
ATOM 898 C CA . ALA A 1 108 ? -13.403 -0.074 3.079 1.00 89.38 108 ALA A CA 1
ATOM 899 C C . ALA A 1 108 ? -12.675 -0.157 4.431 1.00 89.38 108 ALA A C 1
ATOM 901 O O . ALA A 1 108 ? -12.870 -1.119 5.177 1.00 89.38 108 ALA A O 1
ATOM 902 N N . ALA A 1 109 ? -11.894 0.871 4.782 1.00 89.44 109 ALA A N 1
ATOM 903 C CA . ALA A 1 109 ? -11.214 0.954 6.071 1.00 89.44 109 ALA A CA 1
ATOM 904 C C . ALA A 1 109 ? -12.212 0.980 7.238 1.00 89.44 109 ALA A C 1
ATOM 906 O O . ALA A 1 109 ? -12.077 0.192 8.173 1.00 89.44 109 ALA A O 1
ATOM 907 N N . ASN A 1 110 ? -13.253 1.816 7.158 1.00 90.69 110 ASN A N 1
ATOM 908 C CA . ASN A 1 110 ? -14.299 1.887 8.181 1.00 90.69 110 ASN A CA 1
ATOM 909 C C . ASN A 1 110 ? -15.065 0.565 8.321 1.00 90.69 110 ASN A C 1
ATOM 911 O O . ASN A 1 110 ? -15.301 0.098 9.435 1.00 90.69 110 ASN A O 1
ATOM 915 N N . GLN A 1 111 ? -15.435 -0.068 7.206 1.00 92.00 111 GLN A N 1
ATOM 916 C CA . GLN A 1 111 ? -16.139 -1.350 7.223 1.00 92.00 111 GLN A CA 1
ATOM 917 C C . GLN A 1 111 ? -15.286 -2.457 7.855 1.00 92.00 111 GLN A C 1
ATOM 919 O O . GLN A 1 111 ? -15.793 -3.218 8.683 1.00 92.00 111 GLN A O 1
ATOM 924 N N . LEU A 1 112 ? -13.999 -2.543 7.503 1.00 92.31 112 LEU A N 1
ATOM 925 C CA . LEU A 1 112 ? -13.081 -3.518 8.091 1.00 92.31 112 LEU A CA 1
ATOM 926 C C . LEU A 1 112 ? -12.857 -3.243 9.583 1.00 92.31 112 LEU A C 1
ATOM 928 O O . LEU A 1 112 ? -12.973 -4.163 10.394 1.00 92.31 112 LEU A O 1
ATOM 932 N N . ALA A 1 113 ? -12.617 -1.984 9.958 1.00 91.38 113 ALA A N 1
ATOM 933 C CA . ALA A 1 113 ? -12.461 -1.582 11.352 1.00 91.38 113 ALA A CA 1
ATOM 934 C C . ALA A 1 113 ? -13.694 -1.958 12.183 1.00 91.38 113 ALA A C 1
ATOM 936 O O . ALA A 1 113 ? -13.551 -2.480 13.285 1.00 91.38 113 ALA A O 1
ATOM 937 N N . LEU A 1 114 ? -14.904 -1.764 11.650 1.00 91.69 114 LEU A N 1
ATOM 938 C CA . LEU A 1 114 ? -16.144 -2.103 12.349 1.00 91.69 114 LEU A CA 1
ATOM 939 C C . LEU A 1 114 ? -16.317 -3.617 12.513 1.00 91.69 114 LEU A C 1
ATOM 941 O O . LEU A 1 114 ? -16.749 -4.075 13.571 1.00 91.69 114 LEU A O 1
ATOM 945 N N . LYS A 1 115 ? -15.965 -4.411 11.492 1.00 92.25 115 LYS A N 1
ATOM 946 C CA . LYS A 1 115 ? -15.986 -5.882 11.580 1.00 92.25 115 LYS A CA 1
ATOM 947 C C . LYS A 1 115 ? -15.032 -6.386 12.659 1.00 92.25 115 LYS A C 1
ATOM 949 O O . LYS A 1 115 ? -15.430 -7.208 13.482 1.00 92.25 115 LYS A O 1
ATOM 954 N N . ILE A 1 116 ? -13.813 -5.850 12.695 1.00 92.12 116 ILE A N 1
ATOM 955 C CA . ILE A 1 116 ? -12.820 -6.187 13.719 1.00 92.12 116 ILE A CA 1
ATOM 956 C C . ILE A 1 116 ? -13.293 -5.716 15.101 1.00 92.12 116 ILE A C 1
ATOM 958 O O . ILE A 1 116 ? -13.205 -6.473 16.061 1.00 92.12 116 ILE A O 1
ATOM 962 N N . ALA A 1 117 ? -13.862 -4.517 15.223 1.00 91.25 117 ALA A N 1
ATOM 963 C CA . ALA A 1 117 ? -14.336 -4.001 16.506 1.00 91.25 117 ALA A CA 1
ATOM 964 C C . ALA A 1 117 ? -15.491 -4.843 17.082 1.00 91.25 117 ALA A C 1
ATOM 966 O O . ALA A 1 117 ? -15.455 -5.218 18.254 1.00 91.25 117 ALA A O 1
ATOM 967 N N . ARG A 1 118 ? -16.469 -5.241 16.253 1.00 91.75 118 ARG A N 1
ATOM 968 C CA . ARG A 1 118 ? -17.523 -6.208 16.638 1.00 91.75 118 ARG A CA 1
ATOM 969 C C . ARG A 1 118 ? -16.934 -7.571 17.021 1.00 91.75 118 ARG A C 1
ATOM 971 O O . ARG A 1 118 ? -17.412 -8.198 17.961 1.00 91.75 118 ARG A O 1
ATOM 978 N N . HIS A 1 119 ? -15.848 -7.948 16.342 1.00 92.31 119 HIS A N 1
ATOM 979 C CA . HIS A 1 119 ? -14.857 -8.965 16.715 1.00 92.31 119 HIS A CA 1
ATOM 980 C C . HIS A 1 119 ? -14.562 -9.037 18.221 1.00 92.31 119 HIS A C 1
ATOM 982 O O . HIS A 1 119 ? -14.790 -10.010 18.953 1.00 92.31 119 HIS A O 1
ATOM 988 N N . TYR A 1 120 ? -14.000 -7.923 18.680 1.00 89.81 120 TYR A N 1
ATOM 989 C CA . TYR A 1 120 ? -13.476 -7.759 20.029 1.00 89.81 120 TYR A CA 1
ATOM 990 C C . TYR A 1 120 ? -14.548 -7.375 21.063 1.00 89.81 120 TYR A C 1
ATOM 992 O O . TYR A 1 120 ? -14.394 -7.679 22.250 1.00 89.81 120 TYR A O 1
ATOM 1000 N N . HIS A 1 121 ? -15.685 -6.834 20.628 1.00 89.62 121 HIS A N 1
ATOM 1001 C CA . HIS A 1 121 ? -16.760 -6.368 21.508 1.00 89.62 121 HIS A CA 1
ATOM 1002 C C . HIS A 1 121 ? -18.148 -6.881 21.068 1.00 89.62 121 HIS A C 1
ATOM 1004 O O . HIS A 1 121 ? -19.030 -6.082 20.759 1.00 89.62 121 HIS A O 1
ATOM 1010 N N . PRO A 1 122 ? -18.402 -8.208 21.077 1.00 87.50 122 PRO A N 1
ATOM 1011 C CA . PRO A 1 122 ? -19.634 -8.787 20.523 1.00 87.50 122 PRO A CA 1
ATOM 1012 C C . PRO A 1 122 ? -20.905 -8.469 21.326 1.00 87.50 122 PRO A C 1
ATOM 1014 O O . PRO A 1 122 ? -22.009 -8.662 20.830 1.00 87.50 122 PRO A O 1
ATOM 1017 N N . LYS A 1 123 ? -20.768 -8.016 22.579 1.00 85.81 123 LYS A N 1
ATOM 1018 C CA . LYS A 1 123 ? -21.895 -7.729 23.485 1.00 85.81 123 LYS A CA 1
ATOM 1019 C C . LYS A 1 123 ? -22.355 -6.266 23.445 1.00 85.81 123 LYS A C 1
ATOM 1021 O O . LYS A 1 123 ? -23.316 -5.931 24.131 1.00 85.81 123 LYS A O 1
ATOM 1026 N N . THR A 1 124 ? -21.684 -5.410 22.676 1.00 87.12 124 THR A N 1
ATOM 1027 C CA . THR A 1 124 ? -21.952 -3.967 22.637 1.00 87.12 124 THR A CA 1
ATOM 1028 C C . THR A 1 124 ? -22.607 -3.587 21.312 1.00 87.12 124 THR A C 1
ATOM 1030 O O . THR A 1 124 ? -22.169 -4.025 20.250 1.00 87.12 124 THR A O 1
ATOM 1033 N N . SER A 1 125 ? -23.656 -2.762 21.364 1.00 81.94 125 SER A N 1
ATOM 1034 C CA . SER A 1 125 ? -24.332 -2.238 20.168 1.00 81.94 125 SER A CA 1
ATOM 1035 C C . SER A 1 125 ? -23.453 -1.261 19.379 1.00 81.94 125 SER A C 1
ATOM 1037 O O . SER A 1 125 ? -23.471 -1.286 18.148 1.00 81.94 125 SER A O 1
ATOM 1039 N N . ASP A 1 126 ? -22.657 -0.452 20.081 1.00 87.44 126 ASP A N 1
ATOM 1040 C CA . ASP A 1 126 ? -21.645 0.445 19.522 1.00 87.44 126 ASP A CA 1
ATOM 1041 C C . ASP A 1 126 ? -20.233 0.049 20.005 1.00 87.44 126 ASP A C 1
ATOM 1043 O O . ASP A 1 126 ? -19.857 0.347 21.138 1.00 87.44 126 ASP A O 1
ATOM 1047 N N . PRO A 1 127 ? -19.428 -0.634 19.173 1.00 85.56 127 PRO A N 1
ATOM 1048 C CA . PRO A 1 127 ? -18.077 -1.057 19.539 1.00 85.56 127 PRO A CA 1
ATOM 1049 C C . PRO A 1 127 ? -17.094 0.093 19.801 1.00 85.56 127 PRO A C 1
ATOM 1051 O O . PRO A 1 127 ? -16.048 -0.144 20.399 1.00 85.56 127 PRO A O 1
ATOM 1054 N N . TYR A 1 128 ? -17.386 1.310 19.332 1.00 85.94 128 TYR A N 1
ATOM 1055 C CA . TYR A 1 128 ? -16.482 2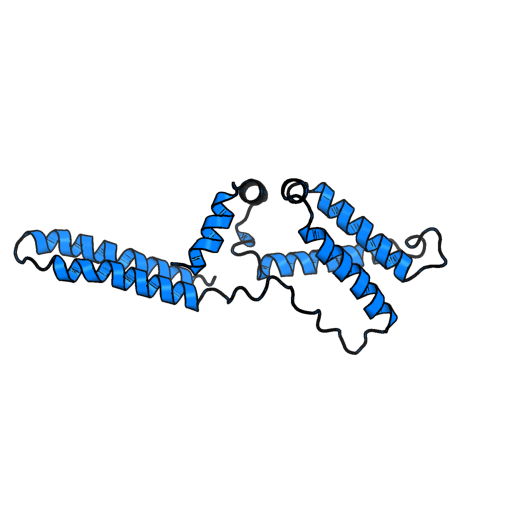.452 19.468 1.00 85.94 128 TYR A CA 1
ATOM 1056 C C . TYR A 1 128 ? -16.771 3.302 20.699 1.00 85.94 128 TYR A C 1
ATOM 1058 O O . TYR A 1 128 ? -15.901 4.060 21.120 1.00 85.94 128 TYR A O 1
ATOM 1066 N N . SER A 1 129 ? -17.949 3.162 21.311 1.00 86.19 129 SER A N 1
ATOM 1067 C CA . SER A 1 129 ? -18.384 4.026 22.414 1.00 86.19 129 SER A CA 1
ATOM 1068 C C . SER A 1 129 ? -17.489 3.948 23.654 1.00 86.19 129 SER A C 1
ATOM 1070 O O . SER A 1 129 ? -17.511 4.850 24.485 1.00 86.19 129 SER A O 1
ATOM 1072 N N . SER A 1 130 ? -16.736 2.857 23.816 1.00 85.38 130 SER A N 1
ATOM 1073 C CA . SER A 1 130 ? -15.790 2.675 24.922 1.00 85.38 130 SER A CA 1
ATOM 1074 C C . SER A 1 130 ? -14.407 3.266 24.656 1.00 85.38 130 SER A C 1
ATOM 1076 O O . SER A 1 130 ? -13.598 3.303 25.578 1.00 85.38 130 SER A O 1
ATOM 1078 N N . LEU A 1 131 ? -14.114 3.671 23.417 1.00 87.88 131 LEU A N 1
ATOM 1079 C CA . LEU A 1 131 ? -12.818 4.221 23.039 1.00 87.88 131 LEU A CA 1
ATOM 1080 C C . LEU A 1 131 ? -12.796 5.728 23.260 1.00 87.88 131 LEU A C 1
ATOM 1082 O O . LEU A 1 131 ? -13.740 6.456 22.948 1.00 87.88 131 LEU A O 1
ATOM 1086 N N . THR A 1 132 ? -11.671 6.210 23.756 1.00 91.31 132 THR A N 1
ATOM 1087 C CA . THR A 1 132 ? -11.392 7.636 23.848 1.00 91.31 132 THR A CA 1
ATOM 1088 C C . THR A 1 132 ? -10.932 8.178 22.493 1.00 91.31 132 THR A C 1
ATOM 1090 O O . THR A 1 132 ? -10.352 7.470 21.667 1.00 91.31 132 THR A O 1
ATOM 1093 N N . LEU A 1 133 ? -11.153 9.475 22.257 1.00 90.69 133 LEU A N 1
ATOM 1094 C CA . LEU A 1 133 ? -10.700 10.133 21.028 1.00 90.69 133 LEU A CA 1
ATOM 1095 C C . LEU A 1 133 ? -9.182 9.956 20.771 1.00 90.69 133 LEU A C 1
ATOM 1097 O O . LEU A 1 133 ? -8.820 9.652 19.632 1.00 90.69 133 LEU A O 1
ATOM 1101 N N . PRO A 1 134 ? -8.287 10.080 21.775 1.00 94.38 134 PRO A N 1
ATOM 1102 C CA . PRO A 1 134 ? -6.859 9.834 21.577 1.00 94.38 134 PRO A CA 1
ATOM 1103 C C . PRO A 1 134 ? -6.528 8.405 21.135 1.00 94.38 134 PRO A C 1
ATOM 1105 O O . PRO A 1 134 ? -5.648 8.233 20.297 1.00 94.38 134 PRO A O 1
ATOM 1108 N N . GLU A 1 135 ? -7.227 7.386 21.642 1.00 91.56 135 GLU A N 1
ATOM 1109 C CA . GLU A 1 135 ? -6.994 5.987 21.246 1.00 91.56 135 GLU A CA 1
ATOM 1110 C C . GLU A 1 135 ? -7.342 5.755 19.774 1.00 91.56 135 GLU A C 1
ATOM 1112 O O . GLU A 1 135 ? -6.579 5.120 19.044 1.00 91.56 135 GLU A O 1
ATOM 1117 N N . VAL A 1 136 ? -8.458 6.325 19.308 1.00 91.06 136 VAL A N 1
ATOM 1118 C CA . VAL A 1 136 ? -8.862 6.243 17.897 1.00 91.06 136 VAL A CA 1
ATOM 1119 C C . VAL A 1 136 ? -7.851 6.960 16.999 1.00 91.06 136 VAL A C 1
ATOM 1121 O O . VAL A 1 136 ? -7.454 6.425 15.963 1.00 91.06 136 VAL A O 1
ATOM 1124 N N . LEU A 1 137 ? -7.392 8.149 17.403 1.00 93.31 137 LEU A N 1
ATOM 1125 C CA . LEU A 1 137 ? -6.376 8.898 16.661 1.00 93.31 137 LEU A CA 1
ATOM 1126 C C . LEU A 1 137 ? -5.034 8.161 16.619 1.00 93.31 137 LEU A C 1
ATOM 1128 O O . LEU A 1 137 ? -4.401 8.122 15.566 1.00 93.31 137 LEU A O 1
ATOM 1132 N N . ALA A 1 138 ? -4.619 7.539 17.724 1.00 95.19 138 ALA A N 1
ATOM 1133 C CA . ALA A 1 138 ? -3.402 6.736 17.777 1.00 95.19 138 ALA A CA 1
ATOM 1134 C C . ALA A 1 138 ? -3.486 5.525 16.835 1.00 95.19 138 ALA A C 1
ATOM 1136 O O . ALA A 1 138 ? -2.552 5.272 16.076 1.00 95.19 138 ALA A O 1
ATOM 1137 N N . ALA A 1 139 ? -4.621 4.819 16.818 1.00 91.25 139 ALA A N 1
ATOM 1138 C CA . ALA A 1 139 ? -4.839 3.701 15.902 1.00 91.25 139 ALA A CA 1
ATOM 1139 C C . ALA A 1 139 ? -4.798 4.143 14.429 1.00 91.25 139 ALA A C 1
ATOM 1141 O O . ALA A 1 139 ? -4.147 3.499 13.605 1.00 91.25 139 ALA A O 1
ATOM 1142 N N . ALA A 1 140 ? -5.446 5.265 14.098 1.00 91.56 140 ALA A N 1
ATOM 1143 C CA . ALA A 1 140 ? -5.406 5.830 12.752 1.00 91.56 140 ALA A CA 1
ATOM 1144 C C . ALA A 1 140 ? -3.983 6.247 12.349 1.00 91.56 140 ALA A C 1
ATOM 1146 O O . ALA A 1 140 ? -3.555 5.965 11.232 1.00 91.56 140 ALA A O 1
ATOM 1147 N N . HIS A 1 141 ? -3.233 6.872 13.260 1.00 94.94 141 HIS A N 1
ATOM 1148 C CA . HIS A 1 141 ? -1.848 7.268 13.022 1.00 94.94 141 HIS A CA 1
ATOM 1149 C C . HIS A 1 141 ? -0.953 6.061 12.718 1.00 94.94 141 HIS A C 1
ATOM 1151 O O . HIS A 1 141 ? -0.265 6.067 11.701 1.00 94.94 141 HIS A O 1
ATOM 1157 N N . LEU A 1 142 ? -1.034 4.998 13.526 1.00 93.69 142 LEU A N 1
ATOM 1158 C CA . LEU A 1 142 ? -0.277 3.760 13.302 1.00 93.69 142 LEU A CA 1
ATOM 1159 C C . LEU A 1 142 ? -0.608 3.115 11.950 1.00 93.69 142 LEU A C 1
ATOM 1161 O O . LEU A 1 142 ? 0.287 2.657 11.240 1.00 93.69 142 LEU A O 1
ATOM 1165 N N . ALA A 1 143 ? -1.889 3.093 11.574 1.00 91.00 143 ALA A N 1
ATOM 1166 C CA . ALA A 1 143 ? -2.315 2.549 10.289 1.00 91.00 143 ALA A CA 1
ATOM 1167 C C . ALA A 1 143 ? -1.783 3.374 9.104 1.00 91.00 143 ALA A C 1
ATOM 1169 O O . ALA A 1 143 ? -1.354 2.806 8.098 1.00 91.00 143 ALA A O 1
ATOM 1170 N N . LEU A 1 144 ? -1.795 4.705 9.220 1.00 92.00 144 LEU A N 1
ATOM 1171 C CA . LEU A 1 144 ? -1.272 5.606 8.193 1.00 92.00 144 LEU A CA 1
ATOM 1172 C C . LEU A 1 144 ? 0.249 5.500 8.061 1.00 92.00 144 LEU A C 1
ATOM 1174 O O . LEU A 1 144 ? 0.746 5.446 6.940 1.00 92.00 144 LEU A O 1
ATOM 1178 N N . GLU A 1 145 ? 0.973 5.407 9.175 1.00 93.75 145 GLU A N 1
ATOM 1179 C CA . GLU A 1 145 ? 2.427 5.231 9.172 1.00 93.75 145 GLU A CA 1
ATOM 1180 C C . GLU A 1 145 ? 2.831 3.900 8.515 1.00 93.75 145 GLU A C 1
ATOM 1182 O O . GLU A 1 145 ? 3.755 3.848 7.702 1.00 93.75 145 GLU A O 1
ATOM 1187 N N . GLU A 1 146 ? 2.117 2.808 8.809 1.00 89.62 146 GLU A N 1
ATOM 1188 C CA . GLU A 1 146 ? 2.366 1.518 8.155 1.00 89.62 146 GLU A CA 1
ATOM 1189 C C . GLU A 1 146 ? 2.081 1.587 6.647 1.00 89.62 146 GLU A C 1
ATOM 1191 O O . GLU A 1 146 ? 2.853 1.054 5.846 1.00 89.62 146 GLU A O 1
ATOM 1196 N N . LEU A 1 147 ? 1.007 2.275 6.243 1.00 87.50 147 LEU A N 1
ATOM 1197 C CA . LEU A 1 147 ? 0.674 2.476 4.834 1.00 87.50 147 LEU A CA 1
ATOM 1198 C C . LEU A 1 147 ? 1.747 3.300 4.112 1.00 87.50 147 LEU A C 1
ATOM 1200 O O . LEU A 1 147 ? 2.146 2.937 3.006 1.00 87.50 147 LEU A O 1
ATOM 1204 N N . GLU A 1 148 ? 2.234 4.374 4.729 1.00 88.94 148 GLU A N 1
ATOM 1205 C CA . GLU A 1 148 ? 3.331 5.187 4.201 1.00 88.94 148 GLU A CA 1
ATOM 1206 C C . GLU A 1 148 ? 4.588 4.335 4.002 1.00 88.94 148 GLU A C 1
ATOM 1208 O O . GLU A 1 148 ? 5.100 4.242 2.883 1.00 88.94 148 GLU A O 1
ATOM 1213 N N . ARG A 1 149 ? 5.011 3.597 5.038 1.00 86.88 149 ARG A N 1
ATOM 1214 C CA . ARG A 1 149 ? 6.158 2.677 4.962 1.00 86.88 149 ARG A CA 1
ATOM 1215 C C . ARG A 1 149 ? 5.976 1.616 3.874 1.00 86.88 149 ARG A C 1
ATOM 1217 O O . ARG A 1 149 ? 6.939 1.255 3.190 1.00 86.88 149 ARG A O 1
ATOM 1224 N N . TRP A 1 150 ? 4.757 1.111 3.687 1.00 84.12 150 TRP A N 1
ATOM 1225 C CA . TRP A 1 150 ? 4.439 0.170 2.616 1.00 84.12 150 TRP A CA 1
ATOM 1226 C C . TRP A 1 150 ? 4.572 0.817 1.231 1.00 84.12 150 TRP A C 1
ATOM 1228 O O . TRP A 1 150 ? 5.231 0.253 0.354 1.00 84.12 150 TRP A O 1
ATOM 1238 N N . VAL A 1 151 ? 4.014 2.016 1.035 1.00 83.44 151 VAL A N 1
ATOM 1239 C CA . VAL A 1 151 ? 4.100 2.758 -0.232 1.00 83.44 151 VAL A CA 1
ATOM 1240 C C . VAL A 1 151 ? 5.556 3.067 -0.574 1.00 83.44 151 VAL A C 1
ATOM 1242 O O . VAL A 1 151 ? 5.986 2.822 -1.698 1.00 83.44 151 VAL A O 1
ATOM 1245 N N . GLU A 1 152 ? 6.353 3.530 0.383 1.00 84.06 152 GLU A N 1
ATOM 1246 C CA . GLU A 1 152 ? 7.779 3.792 0.174 1.00 84.06 152 GLU A CA 1
ATOM 1247 C C . GLU A 1 152 ? 8.578 2.547 -0.214 1.00 84.06 152 GLU A C 1
ATOM 1249 O O . GLU A 1 152 ? 9.469 2.611 -1.067 1.00 84.06 152 GLU A O 1
ATOM 1254 N N . ARG A 1 153 ? 8.256 1.403 0.396 1.00 79.69 153 ARG A N 1
ATOM 1255 C CA . ARG A 1 153 ? 8.971 0.147 0.166 1.00 79.69 153 ARG A CA 1
ATOM 1256 C C . ARG A 1 153 ? 8.596 -0.513 -1.157 1.00 79.69 153 ARG A C 1
ATOM 1258 O O . ARG A 1 153 ? 9.476 -1.062 -1.822 1.00 79.69 153 ARG A O 1
ATOM 1265 N N . TYR A 1 154 ? 7.314 -0.500 -1.517 1.00 75.00 154 TYR A N 1
ATOM 1266 C CA . TYR A 1 154 ? 6.784 -1.311 -2.617 1.00 75.00 154 TYR A CA 1
ATOM 1267 C C . TYR A 1 154 ? 6.393 -0.511 -3.861 1.00 75.00 154 TYR A C 1
ATOM 1269 O O . TYR A 1 154 ? 6.363 -1.090 -4.947 1.00 75.00 154 TYR A O 1
ATOM 1277 N N . VAL A 1 155 ? 6.137 0.798 -3.756 1.00 76.12 155 VAL A N 1
ATOM 1278 C CA . VAL A 1 155 ? 5.819 1.641 -4.917 1.00 76.12 155 VAL A CA 1
ATOM 1279 C C . VAL A 1 155 ? 7.102 2.319 -5.415 1.00 76.12 155 VAL A C 1
ATOM 1281 O O . VAL A 1 155 ? 7.613 3.247 -4.782 1.00 76.12 155 VAL A O 1
ATOM 1284 N N . PRO A 1 156 ? 7.669 1.882 -6.557 1.00 72.94 156 PRO A N 1
ATOM 1285 C CA . PRO A 1 156 ? 8.920 2.436 -7.051 1.00 72.94 156 PRO A CA 1
ATOM 1286 C C . PRO A 1 156 ? 8.737 3.905 -7.431 1.00 72.94 156 PRO A C 1
ATOM 1288 O O . PRO A 1 156 ? 7.857 4.258 -8.210 1.00 72.94 156 PRO A O 1
ATOM 1291 N N . GLY A 1 157 ? 9.604 4.765 -6.895 1.00 77.38 157 GLY A N 1
ATOM 1292 C CA . GLY A 1 157 ? 9.524 6.201 -7.160 1.00 77.38 157 GLY A CA 1
ATOM 1293 C C . GLY A 1 157 ? 8.343 6.892 -6.474 1.00 77.38 157 GLY A C 1
ATOM 1294 O O . GLY A 1 157 ? 7.988 7.984 -6.899 1.00 77.38 157 GLY A O 1
ATOM 1295 N N . SER A 1 158 ? 7.765 6.298 -5.422 1.00 81.25 158 SER A N 1
ATOM 1296 C CA . SER A 1 158 ? 6.690 6.893 -4.608 1.00 81.25 158 SER A CA 1
ATOM 1297 C C . SER A 1 158 ? 6.954 8.354 -4.218 1.00 81.25 158 SER A C 1
ATOM 1299 O O . SER A 1 158 ? 6.089 9.202 -4.391 1.00 81.25 158 SER A O 1
ATOM 1301 N N . HIS A 1 159 ? 8.179 8.669 -3.797 1.00 82.94 159 HIS A N 1
ATOM 1302 C CA . HIS A 1 159 ? 8.630 10.016 -3.426 1.00 82.94 159 HIS A CA 1
ATOM 1303 C C . HIS A 1 159 ? 8.618 11.049 -4.572 1.00 82.94 159 HIS A C 1
ATOM 1305 O O . HIS A 1 159 ? 8.697 12.246 -4.315 1.00 82.94 159 HIS A O 1
ATOM 1311 N N . LEU A 1 160 ? 8.553 10.614 -5.834 1.00 83.31 160 LEU A N 1
ATOM 1312 C CA . LEU A 1 160 ? 8.441 11.492 -7.010 1.00 83.31 160 LEU A CA 1
ATOM 1313 C C . LEU A 1 160 ? 7.017 11.518 -7.574 1.00 83.31 160 LEU A C 1
ATOM 1315 O O . LEU A 1 160 ? 6.731 12.279 -8.500 1.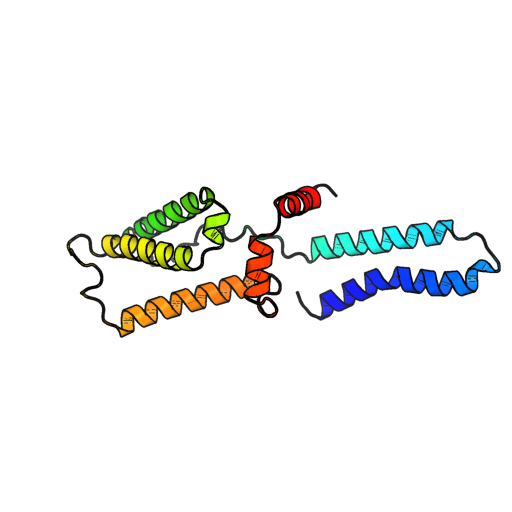00 83.31 160 LEU A O 1
ATOM 1319 N N . LEU A 1 161 ? 6.143 10.651 -7.062 1.00 79.62 161 LEU A N 1
ATOM 1320 C CA . LEU A 1 161 ? 4.850 10.374 -7.649 1.00 79.62 161 LEU A CA 1
ATOM 1321 C C . LEU A 1 161 ? 3.802 11.336 -7.090 1.00 79.62 161 LEU A C 1
ATOM 1323 O O . LEU A 1 161 ? 3.452 11.321 -5.915 1.00 79.62 161 LEU A O 1
ATOM 1327 N N . THR A 1 162 ? 3.269 12.182 -7.963 1.00 83.06 162 THR A N 1
ATOM 1328 C CA . THR A 1 162 ? 2.180 13.100 -7.610 1.00 83.06 162 THR A CA 1
ATOM 1329 C C . THR A 1 162 ? 0.825 12.392 -7.648 1.00 83.06 162 THR A C 1
ATOM 1331 O O . THR A 1 162 ? 0.613 11.469 -8.436 1.00 83.06 162 THR A O 1
ATOM 1334 N N . ILE A 1 163 ? -0.157 12.900 -6.895 1.00 80.12 163 ILE A N 1
ATOM 1335 C CA . ILE A 1 163 ? -1.548 12.400 -6.931 1.00 80.12 163 ILE A CA 1
ATOM 1336 C C . ILE A 1 163 ? -2.118 12.429 -8.361 1.00 80.12 163 ILE A C 1
ATOM 1338 O O . ILE A 1 163 ? -2.863 11.537 -8.768 1.00 80.12 163 ILE A O 1
ATOM 1342 N N . ARG A 1 164 ? -1.738 13.435 -9.162 1.00 80.06 164 ARG A N 1
ATOM 1343 C CA . ARG A 1 164 ? -2.131 13.531 -10.575 1.00 80.06 164 ARG A CA 1
ATOM 1344 C C . ARG A 1 164 ? -1.593 12.357 -11.394 1.00 80.06 164 ARG A C 1
ATOM 1346 O O . ARG A 1 164 ? -2.340 11.780 -12.178 1.00 80.06 164 ARG A O 1
ATOM 1353 N N . GLN A 1 165 ? -0.316 12.012 -11.222 1.00 81.12 165 GLN A N 1
ATOM 1354 C CA . GLN A 1 165 ? 0.304 10.875 -11.909 1.00 81.12 165 GLN A CA 1
ATOM 1355 C C . GLN A 1 165 ? -0.295 9.549 -11.440 1.00 81.12 165 GLN A C 1
ATOM 1357 O O . GLN A 1 165 ? -0.557 8.696 -12.280 1.00 81.12 165 GLN A O 1
ATOM 1362 N N . TRP A 1 166 ? -0.590 9.406 -10.144 1.00 77.31 166 TRP A N 1
ATOM 1363 C CA . TRP A 1 166 ? -1.295 8.234 -9.616 1.00 77.31 166 TRP A CA 1
ATOM 1364 C C . TRP A 1 166 ? -2.640 8.016 -10.315 1.00 77.31 166 TRP A C 1
ATOM 1366 O O . TRP A 1 166 ? -2.920 6.931 -10.814 1.00 77.31 166 TRP A O 1
ATOM 1376 N N . ARG A 1 167 ? -3.440 9.084 -10.436 1.00 74.88 167 ARG A N 1
ATOM 1377 C CA . ARG A 1 167 ? -4.738 9.048 -11.125 1.00 74.88 167 ARG A CA 1
ATOM 1378 C C . ARG A 1 167 ? -4.608 8.756 -12.624 1.00 74.88 167 ARG A C 1
ATOM 1380 O O . ARG A 1 167 ? -5.492 8.152 -13.220 1.00 74.88 167 ARG A O 1
ATOM 1387 N N . ALA A 1 168 ? -3.524 9.201 -13.256 1.00 76.38 168 ALA A N 1
ATOM 1388 C CA . ALA A 1 168 ? -3.251 8.876 -14.654 1.00 76.38 168 ALA A CA 1
ATOM 1389 C C . ALA A 1 168 ? -2.862 7.397 -14.826 1.00 76.38 168 ALA A C 1
ATOM 1391 O O . ALA A 1 168 ? -3.358 6.741 -15.736 1.00 76.38 168 ALA A O 1
ATOM 1392 N N . LEU A 1 169 ? -2.031 6.863 -13.924 1.00 73.06 169 LEU A N 1
ATOM 1393 C CA . LEU A 1 169 ? -1.632 5.452 -13.876 1.00 73.06 169 LEU A CA 1
ATOM 1394 C C . LEU A 1 169 ? -2.823 4.520 -13.645 1.00 73.06 169 LEU A C 1
ATOM 1396 O O . LEU A 1 169 ? -2.909 3.474 -14.280 1.00 73.06 169 LEU A O 1
ATOM 1400 N N . SER A 1 170 ? -3.759 4.900 -12.777 1.00 68.12 170 SER A N 1
ATOM 1401 C CA . SER A 1 170 ? -4.957 4.099 -12.514 1.00 68.12 170 SER A CA 1
ATOM 1402 C C . SER A 1 170 ? -5.918 4.044 -13.708 1.00 68.12 170 SER A C 1
ATOM 1404 O O . SER A 1 170 ? -6.646 3.071 -13.862 1.00 68.12 170 SER A O 1
ATOM 1406 N N . ASN A 1 171 ? -5.880 5.059 -14.578 1.00 64.38 171 ASN A N 1
ATOM 1407 C CA . ASN A 1 171 ? -6.616 5.110 -15.844 1.00 64.38 171 ASN A CA 1
ATOM 1408 C C . ASN A 1 171 ? -5.811 4.549 -17.032 1.00 64.38 171 ASN A C 1
ATOM 1410 O O . ASN A 1 171 ? -6.261 4.653 -18.176 1.00 64.38 171 ASN A O 1
ATOM 1414 N N . ALA A 1 172 ? -4.613 3.993 -16.802 1.00 60.91 172 ALA A N 1
ATOM 1415 C CA . ALA A 1 172 ? -3.792 3.462 -17.880 1.00 60.91 172 ALA A CA 1
ATOM 1416 C C . ALA A 1 172 ? -4.527 2.297 -18.573 1.00 60.91 172 ALA A C 1
ATOM 1418 O O . ALA A 1 172 ? -5.024 1.392 -17.892 1.00 60.91 172 ALA A O 1
ATOM 1419 N N . PRO A 1 173 ? -4.617 2.283 -19.914 1.00 56.28 173 PRO A N 1
ATOM 1420 C CA . PRO A 1 173 ? -5.421 1.281 -20.592 1.00 56.28 173 PRO A CA 1
ATOM 1421 C C . PRO A 1 173 ? -4.827 -0.127 -20.416 1.00 56.28 173 PRO A C 1
ATOM 1423 O O . PRO A 1 173 ? -3.626 -0.308 -20.205 1.00 56.28 173 PRO A O 1
ATOM 1426 N N . SER A 1 174 ? -5.680 -1.148 -20.513 1.00 56.34 174 SER A N 1
ATOM 1427 C CA . SER A 1 174 ? -5.370 -2.555 -20.209 1.00 56.34 174 SER A CA 1
ATOM 1428 C C . SER A 1 174 ? -4.150 -3.140 -20.938 1.00 56.34 174 SER A C 1
ATOM 1430 O O . SER A 1 174 ? -3.566 -4.098 -20.435 1.00 56.34 174 SER A O 1
ATOM 1432 N N . TRP A 1 175 ? -3.704 -2.556 -22.055 1.00 50.47 175 TRP A N 1
ATOM 1433 C CA . TRP A 1 175 ? -2.482 -2.965 -22.762 1.00 50.47 175 TRP A CA 1
ATOM 1434 C C . TRP A 1 175 ? -1.205 -2.798 -21.919 1.00 50.47 175 TRP A C 1
ATOM 1436 O O . TRP A 1 175 ? -0.236 -3.522 -22.131 1.00 50.47 175 TRP A O 1
ATOM 1446 N N . MET A 1 176 ? -1.203 -1.921 -20.909 1.00 48.50 176 MET A N 1
ATOM 1447 C CA . MET A 1 176 ? -0.068 -1.770 -19.990 1.00 48.50 176 MET A CA 1
ATOM 1448 C C . MET A 1 176 ? 0.074 -2.973 -19.035 1.00 48.50 176 MET A C 1
ATOM 1450 O O . MET A 1 176 ? 1.184 -3.303 -18.621 1.00 48.50 176 MET A O 1
ATOM 1454 N N . ARG A 1 177 ? -1.030 -3.687 -18.739 1.00 51.12 177 ARG A N 1
ATOM 1455 C CA . ARG A 1 177 ? -0.984 -4.995 -18.052 1.00 51.12 177 ARG A CA 1
ATOM 1456 C C . ARG A 1 177 ? -0.380 -6.067 -18.958 1.00 51.12 177 ARG A C 1
ATOM 1458 O O . ARG A 1 177 ? 0.488 -6.802 -18.506 1.00 51.12 177 ARG A O 1
ATOM 1465 N N . VAL A 1 178 ? -0.751 -6.071 -20.241 1.00 53.00 178 VAL A N 1
ATOM 1466 C CA . VAL A 1 178 ? -0.184 -6.986 -21.247 1.00 53.00 178 VAL A CA 1
ATOM 1467 C C . VAL A 1 178 ? 1.319 -6.758 -21.416 1.00 53.00 178 VAL A C 1
ATOM 1469 O O . VAL A 1 178 ? 2.066 -7.721 -21.475 1.00 53.00 178 VAL A O 1
ATOM 1472 N N . ALA A 1 179 ? 1.801 -5.512 -21.401 1.00 48.38 179 ALA A N 1
ATOM 1473 C CA . ALA A 1 179 ? 3.237 -5.226 -21.461 1.00 48.38 179 ALA A CA 1
ATOM 1474 C C . ALA A 1 179 ? 4.015 -5.787 -20.254 1.00 48.38 179 ALA A C 1
ATOM 1476 O O . ALA A 1 179 ? 5.149 -6.241 -20.403 1.00 48.38 179 ALA A O 1
ATOM 1477 N N . ARG A 1 180 ? 3.406 -5.797 -19.060 1.00 44.44 180 ARG A N 1
ATOM 1478 C CA . ARG A 1 180 ? 4.006 -6.397 -17.861 1.00 44.44 180 ARG A CA 1
ATOM 1479 C C . ARG A 1 180 ? 4.035 -7.925 -17.946 1.00 44.44 180 ARG A C 1
ATOM 1481 O O . ARG A 1 180 ? 5.031 -8.513 -17.539 1.00 44.44 180 ARG A O 1
ATOM 1488 N N . ASP A 1 181 ? 3.015 -8.549 -18.527 1.00 49.00 181 ASP A N 1
ATOM 1489 C CA . ASP A 1 181 ? 2.988 -10.002 -18.729 1.00 49.00 181 ASP A CA 1
ATOM 1490 C C . ASP A 1 181 ? 3.942 -10.417 -19.871 1.00 49.00 181 ASP A C 1
ATOM 1492 O O . ASP A 1 181 ? 4.723 -11.348 -19.731 1.00 49.00 181 ASP A O 1
ATOM 1496 N N . VAL A 1 182 ? 4.024 -9.655 -20.962 1.00 47.34 182 VAL A N 1
ATOM 1497 C CA . VAL A 1 182 ? 4.964 -9.925 -22.067 1.00 47.34 182 VAL A CA 1
ATOM 1498 C C . VAL A 1 182 ? 6.428 -9.688 -21.663 1.00 47.34 182 VAL A C 1
ATOM 1500 O O . VAL A 1 182 ? 7.313 -10.347 -22.199 1.00 47.34 182 VAL A O 1
ATOM 1503 N N . SER A 1 183 ? 6.704 -8.847 -20.656 1.00 43.66 183 SER A N 1
ATOM 1504 C CA . SER A 1 183 ? 8.064 -8.655 -20.116 1.00 43.66 183 SER A CA 1
ATOM 1505 C C . SER A 1 183 ? 8.683 -9.896 -19.448 1.00 43.66 183 SER A C 1
ATOM 1507 O O . SER A 1 183 ? 9.866 -9.875 -19.119 1.00 43.66 183 SER A O 1
ATOM 1509 N N . TRP A 1 184 ? 7.915 -10.976 -19.243 1.00 45.31 184 TRP A N 1
ATOM 1510 C CA . TRP A 1 184 ? 8.441 -12.282 -18.815 1.00 45.31 184 TRP A CA 1
ATOM 1511 C C . TRP A 1 184 ? 8.819 -13.198 -20.001 1.00 45.31 184 TRP A C 1
ATOM 1513 O O . TRP A 1 184 ? 9.596 -14.133 -19.809 1.00 45.31 184 TRP A O 1
ATOM 1523 N N . LEU A 1 185 ? 8.311 -12.928 -21.210 1.00 37.62 185 LEU A N 1
ATOM 1524 C CA . LEU A 1 185 ? 8.529 -13.743 -22.416 1.00 37.62 185 LEU A CA 1
ATOM 1525 C C . LEU A 1 185 ? 9.615 -13.200 -23.364 1.00 37.62 185 LEU A C 1
ATOM 1527 O O . LEU A 1 185 ? 9.959 -13.891 -24.322 1.00 37.62 185 LEU A O 1
ATOM 1531 N N . ALA A 1 186 ? 10.155 -12.005 -23.107 1.00 36.31 186 ALA A N 1
ATOM 1532 C CA . ALA A 1 186 ? 11.271 -11.398 -23.841 1.00 36.31 186 ALA A CA 1
ATOM 1533 C C . ALA A 1 186 ? 12.440 -11.120 -22.896 1.00 36.31 186 ALA A C 1
ATOM 1535 O O . ALA A 1 186 ? 13.591 -11.422 -23.274 1.00 36.31 186 ALA A O 1
#

Radius of gyration: 25.58 Å; chains: 1; bounding box: 63×31×69 Å

Secondary structure (DSSP, 8-state):
--HHHHHHHHHHHHHHHHHHHHHHHHHTTT--THHHHHHHHHHHHHHHHHHHHHHS-----TT-------TT--HHHHHHHHHHHHHHHHHTTS-TTGGG-HHHHHHHHHHHHHHHHHHH-TT-S-TTTTS-HHHHHHHHHHHHHHHHHHHHHHSTTGGG--HHHHHHHHT--THHHHHHHHTTT-

pLDDT: mean 75.42, std 14.21, range [36.31, 95.19]

Sequence (186 aa):
MNRAKAVVLIGLFSLPLAAFLAAGTWMLWENGWLLWLWWLYPACWGLGYVLIRWWQPRATEVATGTVKLPMYWTERDRQALAIIEAEQRRVKEIAADRLIEPRFYLEAANQLALKIARHYHPKTSDPYSSLTLPEVLAAAHLALEELERWVERYVPGSHLLTIRQWRALSNAPSWMRVARDVSWLA

Foldseek 3Di:
DDPVLVVVLVCLQCVLVVVCVVCVVVVVPDDPCVVVSVVSNVVSVVVSLVSCVVPPPPLPPLPPPDPPDDPPDDPLNVVLVVLVVVVVVVVVVDDLVLVLDPVSVVVSVVVSVVVVLCSVVVPDPDSCPPPDPVRVVVVVVVVVVVVVVSCVVNPPCSVVADNVNVSVVSVPDPVVVVVVVCSVVD